Protein 1TWX (pdb70)

B-factor: mean 39.38, std 12.16, range [12.62, 90.0]

Solvent-accessible surface area: 13024 Å² total

GO terms:
  GO:0030195 negative regulation of blood coagulation (P, IDA)
  GO:0048018 receptor ligand activity (F, IDA)
  GO:2000379 positive regulation of reactive oxygen species metabolic process (P, IDA)
  GO:0005515 protein binding (F, IPI)
  GO:0006508 proteolysis (P, TAS)
  GO:0007596 blood coagulation (P, TAS)
  GO:0005576 extracellular region (C, TAS)
  GO:0005788 endoplasmic reticulum lumen (C, TAS)
  GO:0005796 Golgi lumen (C, TAS)
  GO:0005886 plasma membrane (C, TAS)
  GO:0070053 thrombospondin receptor activity (F, IDA)
  GO:0005576 extracellular region (C, IDA)
  GO:0009611 response to wounding (P, IDA)
  GO:0045861 negative regulation of proteolysis (P, IDA)
  GO:0004252 serine-type endopeptidase activity (F, IDA)
  GO:1900182 positive regulation of protein localization to nucleus (P, IDA)
  GO:1900738 positive regulation of phospholipase C-activating G protein-coupled receptor signaling pathway (P, IDA)
  GO:0030168 platelet activation (P, IDA)
  GO:0030194 positive regulation of blood coagulation (P, IDA)
  GO:0051281 positive regulation of release of sequestered calcium ion into cytosol (P, IDA)

CATH classification: 2.40.10.10 (+1 more: 2.40.10.10)

Radius of gyration: 17.45 Å; Cα contacts (8 Å, |Δi|>4): 697; chains: 3; bounding box: 41×42×45 Å

Foldseek 3Di:
DCPPADPPDNVVPHDDPPVVVVVVVVVD/DAPWAAQDQLNQQFKKFKFWDVVTDTQAIWGHAFQFKIKFFQVSQDAVVVPHHDFLVTIWMKGLDWFRPDDDPPGIDIFGFPGKAQPPPQDNVAQRARGMIMTTTPDGDDADSRHDHAAADAPVRCVPQVDFFHKWKWKFQFAHFFVHTDRTITMDIWGWHDPVLQCPLDPGDDDPQKGWTFDALPVPDWDWDHGRSGRIFIWDADPPVRGIHGQWTQHDWDGTGDHSTTTMTGGRNVCVVVVVVCDVVVDD/DDDDDDPVD

Structure (mmCIF, N/CA/C/O backbone):
data_1TWX
#
_entry.id   1TWX
#
_cell.length_a   92.150
_cell.length_b   80.010
_cell.length_c   100.600
_cell.angle_alpha   90.00
_cell.angle_beta   90.00
_cell.angle_gamma   90.00
#
_symmetry.space_group_name_H-M   'C 2 2 21'
#
loop_
_entity.id
_entity.type
_entity.pdbx_description
1 polymer Prothrombin
2 polymer Prothrombin
3 polymer Hirudin
4 non-polymer 2-acetamido-2-deoxy-beta-D-glucopyranose
5 water water
#
loop_
_atom_site.group_PDB
_atom_site.id
_atom_site.type_symbol
_atom_site.label_atom_id
_atom_site.label_alt_id
_atom_site.label_comp_id
_atom_site.label_asym_id
_atom_site.label_entity_id
_atom_site.label_seq_id
_atom_site.pdbx_PDB_ins_code
_atom_site.Cartn_x
_atom_site.Cartn_y
_atom_site.Cartn_z
_atom_site.occupancy
_atom_site.B_iso_or_equiv
_atom_site.auth_seq_id
_atom_site.auth_comp_id
_atom_site.auth_asym_id
_atom_site.auth_atom_id
_atom_site.pdbx_PDB_model_num
ATOM 1 N N . ALA A 1 1 B 22.703 -9.807 26.584 1.00 35.57 1 ALA A N 1
ATOM 2 C CA . ALA A 1 1 B 22.438 -10.311 27.921 1.00 35.08 1 ALA A CA 1
ATOM 3 C C . ALA A 1 1 B 23.675 -10.116 28.832 1.00 34.94 1 ALA A C 1
ATOM 4 O O . ALA A 1 1 B 23.910 -10.945 29.714 1.00 35.52 1 ALA A O 1
ATOM 6 N N . ASP A 1 2 A 24.413 -9.068 28.628 1.00 34.15 1 ASP A N 1
ATOM 7 C CA . ASP A 1 2 A 25.579 -8.800 29.335 1.00 31.66 1 ASP A CA 1
ATOM 8 C C . ASP A 1 2 A 25.630 -7.359 29.709 1.00 29.92 1 ASP A C 1
ATOM 9 O O . ASP A 1 2 A 26.461 -6.929 30.518 1.00 27.70 1 ASP A O 1
ATOM 14 N N . CYS A 1 3 ? 24.742 -6.614 29.107 1.00 30.21 1 CYS A N 1
ATOM 15 C CA . CYS A 1 3 ? 24.678 -5.184 29.340 1.00 31.39 1 CYS A CA 1
ATOM 16 C C . CYS A 1 3 ? 24.872 -4.751 30.782 1.00 32.02 1 CYS A C 1
ATOM 17 O O . CYS A 1 3 ? 25.271 -5.502 31.665 1.00 35.12 1 CYS A O 1
ATOM 20 N N . GLY A 1 4 ? 24.544 -3.489 30.918 1.00 32.37 2 GLY A N 1
ATOM 21 C CA . GLY A 1 4 ? 24.634 -2.846 32.184 1.00 31.85 2 GLY A CA 1
ATOM 22 C C . GLY A 1 4 ? 25.664 -3.533 33.082 1.00 32.66 2 GLY A C 1
ATOM 23 O O . GLY A 1 4 ? 25.651 -3.314 34.284 1.00 32.93 2 GLY A O 1
ATOM 24 N N . LEU A 1 5 ? 26.581 -4.323 32.527 1.00 32.81 3 LEU A N 1
ATOM 25 C CA . LEU A 1 5 ? 27.592 -4.951 33.386 1.00 33.51 3 LEU A CA 1
ATOM 26 C C . LEU A 1 5 ? 28.989 -4.445 33.016 1.00 34.81 3 LEU A C 1
ATOM 27 O O . LEU A 1 5 ? 29.547 -4.833 31.997 1.00 36.28 3 LEU A O 1
ATOM 32 N N . ARG A 1 6 ? 29.559 -3.575 33.842 1.00 34.95 4 ARG A N 1
ATOM 33 C CA . ARG A 1 6 ? 30.838 -2.958 33.550 1.00 32.85 4 ARG A CA 1
ATOM 34 C C . ARG A 1 6 ? 32.033 -3.867 33.822 1.00 33.49 4 ARG A C 1
ATOM 35 O O . ARG A 1 6 ? 32.111 -4.521 34.864 1.00 37.04 4 ARG A O 1
ATOM 43 N N . PRO A 1 7 ? 32.976 -3.929 32.867 1.00 31.29 5 PRO A N 1
ATOM 44 C CA . PRO A 1 7 ? 34.183 -4.752 32.978 1.00 29.07 5 PRO A CA 1
ATOM 45 C C . PRO A 1 7 ? 35.080 -4.367 34.146 1.00 31.31 5 PRO A C 1
ATOM 46 O O . PRO A 1 7 ? 35.693 -5.233 34.764 1.00 34.11 5 PRO A O 1
ATOM 50 N N . LEU A 1 8 ? 35.163 -3.075 34.451 1.00 31.97 6 LEU A N 1
ATOM 51 C CA . LEU A 1 8 ? 36.016 -2.627 35.542 1.00 33.03 6 LEU A CA 1
ATOM 52 C C . LEU A 1 8 ? 35.365 -2.581 36.911 1.00 35.19 6 LEU A C 1
ATOM 53 O O . LEU A 1 8 ? 36.014 -2.198 37.883 1.00 37.93 6 LEU A O 1
ATOM 58 N N . PHE A 1 9 ? 34.095 -2.953 37.017 1.00 37.15 7 PHE A N 1
ATOM 59 C CA . PHE A 1 9 ? 33.456 -2.921 38.331 1.00 39.62 7 PHE A CA 1
ATOM 60 C C . PHE A 1 9 ? 32.635 -4.155 38.670 1.00 41.27 7 PHE A C 1
ATOM 61 O O . PHE A 1 9 ? 33.067 -4.980 39.468 1.00 41.15 7 PHE A O 1
ATOM 69 N N . GLU A 1 10 ? 31.452 -4.280 38.075 1.00 44.10 8 GLU A N 1
ATOM 70 C CA . GLU A 1 10 ? 30.592 -5.426 38.345 1.00 43.66 8 GLU A CA 1
ATOM 71 C C . GLU A 1 10 ? 31.302 -6.732 38.025 1.00 45.88 8 GLU A C 1
ATOM 72 O O . GLU A 1 10 ? 31.457 -7.583 38.905 1.00 47.08 8 GLU A O 1
ATOM 78 N N . LYS A 1 11 ? 31.745 -6.886 36.777 1.00 45.63 9 LYS A N 1
ATOM 79 C CA . LYS A 1 11 ? 32.437 -8.107 36.369 1.00 46.65 9 LYS A CA 1
ATOM 80 C C . LYS A 1 11 ? 33.663 -8.369 37.228 1.00 47.13 9 LYS A C 1
ATOM 81 O O . LYS A 1 11 ? 34.025 -9.518 37.472 1.00 46.60 9 LYS A O 1
ATOM 87 N N . LYS A 1 12 ? 34.290 -7.290 37.682 1.00 49.19 10 LYS A N 1
ATOM 88 C CA . LYS A 1 12 ? 35.497 -7.353 38.503 1.00 51.03 10 LYS A CA 1
ATOM 89 C C . LYS A 1 12 ? 35.130 -7.412 39.984 1.00 50.93 10 LYS A C 1
ATOM 90 O O . LYS A 1 12 ? 36.000 -7.443 40.851 1.00 49.84 10 LYS A O 1
ATOM 96 N N . SER A 1 13 ? 33.829 -7.425 40.258 1.00 51.89 11 SER A N 1
ATOM 97 C CA . SER A 1 13 ? 33.311 -7.477 41.619 1.00 51.91 11 SER A CA 1
ATOM 98 C C . SER A 1 13 ? 33.805 -6.294 42.463 1.00 52.59 11 SER A C 1
ATOM 99 O O . SER A 1 13 ? 34.329 -6.468 43.565 1.00 53.15 11 SER A O 1
ATOM 102 N N . LEU A 1 14 ? 33.624 -5.090 41.923 1.00 52.88 12 LEU A N 1
ATOM 103 C CA . LEU A 1 14 ? 34.007 -3.833 42.572 1.00 51.97 12 LEU A CA 1
ATOM 104 C C . LEU A 1 14 ? 32.933 -2.775 42.313 1.00 50.62 12 LEU A C 1
ATOM 105 O O . LEU A 1 14 ? 32.149 -2.887 41.369 1.00 51.30 12 LEU A O 1
ATOM 110 N N . GLU A 1 15 ? 32.900 -1.744 43.148 1.00 47.76 13 GLU A N 1
ATOM 111 C CA . GLU A 1 15 ? 31.921 -0.682 42.973 1.00 46.16 13 GLU A CA 1
ATOM 112 C C . GLU A 1 15 ? 32.639 0.653 42.805 1.00 43.61 13 GLU A C 1
ATOM 113 O O . GLU A 1 15 ? 33.808 0.781 43.173 1.00 42.97 13 GLU A O 1
ATOM 119 N N . ASP A 1 16 ? 31.951 1.640 42.236 1.00 39.47 14 ASP A N 1
ATOM 120 C CA . ASP A 1 16 ? 32.555 2.949 42.032 1.00 35.72 14 ASP A CA 1
ATOM 121 C C . ASP A 1 16 ? 32.403 3.836 43.253 1.00 33.31 14 ASP A C 1
ATOM 122 O O . ASP A 1 16 ? 31.732 3.481 44.213 1.00 29.53 14 ASP A O 1
ATOM 127 N N . LYS A 1 17 A 33.026 5.005 43.195 1.00 34.20 14 LYS A N 1
ATOM 128 C CA . LYS A 1 17 A 33.015 5.961 44.294 1.00 34.14 14 LYS A CA 1
ATOM 129 C C . LYS A 1 17 A 31.663 6.343 44.888 1.00 33.44 14 LYS A C 1
ATOM 130 O O . LYS A 1 17 A 31.594 6.636 46.077 1.00 32.73 14 LYS A O 1
ATOM 136 N N . THR A 1 18 B 30.587 6.341 44.100 1.00 34.12 14 THR A N 1
ATOM 137 C CA . THR A 1 18 B 29.291 6.752 44.657 1.00 33.34 14 THR A CA 1
ATOM 138 C C . THR A 1 18 B 28.050 5.924 44.379 1.00 32.63 14 THR A C 1
ATOM 139 O O . THR A 1 18 B 26.958 6.330 44.762 1.00 32.70 14 THR A O 1
ATOM 143 N N . GLU A 1 19 C 28.185 4.776 43.730 1.00 34.30 14 GLU A N 1
ATOM 144 C CA . GLU A 1 19 C 27.000 3.974 43.449 1.00 34.98 14 GLU A CA 1
ATOM 145 C C . GLU A 1 19 C 26.228 3.693 44.728 1.00 36.57 14 GLU A C 1
ATOM 146 O O . GLU A 1 19 C 25.046 3.364 44.682 1.00 37.85 14 GLU A O 1
ATOM 152 N N . ARG A 1 20 D 26.899 3.831 45.868 1.00 38.61 14 ARG A N 1
ATOM 153 C CA . ARG A 1 20 D 26.273 3.597 47.169 1.00 40.86 14 ARG A CA 1
ATOM 154 C C . ARG A 1 20 D 25.103 4.548 47.355 1.00 41.22 14 ARG A C 1
ATOM 155 O O . ARG A 1 20 D 23.995 4.139 47.698 1.00 41.74 14 ARG A O 1
ATOM 163 N N . GLU A 1 21 E 25.363 5.829 47.130 1.00 43.05 14 GLU A N 1
ATOM 164 C CA . GLU A 1 21 E 24.339 6.846 47.281 1.00 44.97 14 GLU A CA 1
ATOM 165 C C . GLU A 1 21 E 23.072 6.461 46.537 1.00 45.39 14 GLU A C 1
ATOM 166 O O . GLU A 1 21 E 21.964 6.608 47.054 1.00 46.12 14 GLU A O 1
ATOM 172 N N . LEU A 1 22 F 23.242 5.973 45.314 1.00 44.92 14 LEU A N 1
ATOM 173 C CA . LEU A 1 22 F 22.104 5.569 44.506 1.00 44.48 14 LEU A CA 1
ATOM 174 C C . LEU A 1 22 F 21.343 4.477 45.230 1.00 45.08 14 LEU A C 1
ATOM 175 O O . LEU A 1 22 F 20.191 4.654 45.623 1.00 44.56 14 LEU A O 1
ATOM 180 N N . LEU A 1 23 G 22.007 3.345 45.409 1.00 47.44 14 LEU A N 1
ATOM 181 C CA . LEU A 1 23 G 21.393 2.211 46.068 1.00 49.70 14 LEU A CA 1
ATOM 182 C C . LEU A 1 23 G 20.751 2.600 47.387 1.00 49.75 14 LEU A C 1
ATOM 183 O O . LEU A 1 23 G 19.831 1.930 47.847 1.00 49.77 14 LEU A O 1
ATOM 188 N N . GLU A 1 24 H 21.217 3.691 47.984 1.00 49.78 14 GLU A N 1
ATOM 189 C CA . GLU A 1 24 H 20.660 4.144 49.254 1.00 51.11 14 GLU A CA 1
ATOM 190 C C . GLU A 1 24 H 19.401 4.994 49.097 1.00 51.12 14 GLU A C 1
ATOM 191 O O . GLU A 1 24 H 18.622 5.137 50.043 1.00 51.77 14 GLU A O 1
ATOM 197 N N . SER A 1 25 I 19.198 5.560 47.911 1.00 49.85 14 SER A N 1
ATOM 198 C CA . SER A 1 25 I 18.027 6.388 47.672 1.00 47.16 14 SER A CA 1
ATOM 199 C C . SER A 1 25 I 16.773 5.528 47.549 1.00 47.69 14 SER A C 1
ATOM 200 O O . SER A 1 25 I 15.662 6.017 47.731 1.00 47.32 14 SER A O 1
ATOM 203 N N . TYR A 1 26 J 16.953 4.246 47.213 1.00 48.74 14 TYR A N 1
ATOM 204 C CA . TYR A 1 26 J 15.825 3.325 47.115 1.00 51.56 14 TYR A CA 1
ATOM 205 C C . TYR A 1 26 J 15.284 3.033 48.504 1.00 55.50 14 TYR A C 1
ATOM 206 O O . TYR A 1 26 J 14.101 3.245 48.785 1.00 55.00 14 TYR A O 1
ATOM 215 N N . ILE A 1 27 K 16.181 2.549 49.356 1.00 62.17 14 ILE A N 1
ATOM 216 C CA . ILE A 1 27 K 15.872 2.183 50.737 1.00 68.36 14 ILE A CA 1
ATOM 217 C C . ILE A 1 27 K 15.179 3.309 51.477 1.00 71.50 14 ILE A C 1
ATOM 218 O O . ILE A 1 27 K 14.253 3.079 52.250 1.00 73.06 14 ILE A O 1
ATOM 223 N N . ASP A 1 28 L 15.654 4.525 51.233 1.00 75.47 14 ASP A N 1
ATOM 224 C CA . ASP A 1 28 L 15.151 5.730 51.885 1.00 78.11 14 ASP A CA 1
ATOM 225 C C . ASP A 1 28 L 15.832 5.922 53.242 1.00 79.21 14 ASP A C 1
ATOM 226 O O . ASP A 1 28 L 17.000 6.301 53.323 1.00 79.80 14 ASP A O 1
ATOM 232 N N . ILE B 2 1 ? 28.455 19.021 33.239 1.00 27.14 16 ILE B N 1
ATOM 233 C CA . ILE B 2 1 ? 27.879 18.651 34.566 1.00 26.93 16 ILE B CA 1
ATOM 234 C C . ILE B 2 1 ? 28.236 19.708 35.620 1.00 28.38 16 ILE B C 1
ATOM 235 O O . ILE B 2 1 ? 29.401 20.071 35.774 1.00 29.38 16 ILE B O 1
ATOM 240 N N . VAL B 2 2 ? 27.224 20.200 36.332 1.00 29.71 17 VAL B N 1
ATOM 241 C CA . VAL B 2 2 ? 27.418 21.211 37.371 1.00 33.19 17 VAL B CA 1
ATOM 242 C C . VAL B 2 2 ? 27.413 20.582 38.761 1.00 34.34 17 VAL B C 1
ATOM 243 O O . VAL B 2 2 ? 26.402 20.018 39.176 1.00 37.65 17 VAL B O 1
ATOM 247 N N . GLU B 2 3 ? 28.531 20.693 39.476 1.00 35.59 18 GLU B N 1
ATOM 248 C CA . GLU B 2 3 ? 28.669 20.127 40.822 1.00 35.51 18 GLU B CA 1
ATOM 249 C C . GLU B 2 3 ? 28.874 18.621 40.809 1.00 35.41 18 GLU B C 1
ATOM 250 O O . GLU B 2 3 ? 28.298 17.902 41.623 1.00 35.94 18 GLU B O 1
ATOM 256 N N . GLY B 2 4 ? 29.698 18.138 39.890 1.00 34.81 19 GLY B N 1
ATOM 257 C CA . GLY B 2 4 ? 29.937 16.710 39.836 1.00 36.12 19 GLY B CA 1
ATOM 258 C C . GLY B 2 4 ? 31.324 16.334 40.311 1.00 36.55 19 GLY B C 1
ATOM 259 O O . GLY B 2 4 ? 31.905 16.984 41.180 1.00 38.35 19 GLY B O 1
ATOM 260 N N . SER B 2 5 ? 31.849 15.263 39.735 1.00 36.45 20 SER B N 1
ATOM 261 C CA . SER B 2 5 ? 33.180 14.773 40.049 1.00 36.60 20 SER B CA 1
ATOM 262 C C . SER B 2 5 ? 33.672 14.073 38.795 1.00 35.84 20 SER B C 1
ATOM 263 O O . SER B 2 5 ? 32.892 13.808 37.883 1.00 36.55 20 SER B O 1
ATOM 266 N N . ASP B 2 6 ? 34.963 13.788 38.733 1.00 34.52 21 ASP B N 1
ATOM 267 C CA . ASP B 2 6 ? 35.516 13.130 37.564 1.00 33.36 21 ASP B CA 1
ATOM 268 C C . ASP B 2 6 ? 35.087 11.685 37.471 1.00 32.34 21 ASP B C 1
ATOM 269 O O . ASP B 2 6 ? 35.176 10.937 38.444 1.00 29.62 21 ASP B O 1
ATOM 274 N N . ALA B 2 7 ? 34.627 11.288 36.291 1.00 32.45 22 ALA B N 1
ATOM 275 C CA . ALA B 2 7 ? 34.209 9.916 36.096 1.00 35.11 22 ALA B CA 1
ATOM 276 C C . ALA B 2 7 ? 35.408 9.026 36.377 1.00 36.76 22 ALA B C 1
ATOM 277 O O . ALA B 2 7 ? 36.519 9.299 35.920 1.00 38.04 22 ALA B O 1
ATOM 279 N N . GLU B 2 8 ? 35.186 7.976 37.155 1.00 38.77 23 GLU B N 1
ATOM 280 C CA . GLU B 2 8 ? 36.252 7.034 37.477 1.00 38.21 23 GLU B CA 1
ATOM 281 C C . GLU B 2 8 ? 36.513 6.301 36.162 1.00 36.45 23 GLU B C 1
ATOM 282 O O . GLU B 2 8 ? 35.633 6.246 35.304 1.00 36.27 23 GLU B O 1
ATOM 288 N N . ILE B 2 9 ? 37.706 5.754 35.982 1.00 35.81 24 ILE B N 1
ATOM 289 C CA . ILE B 2 9 ? 38.008 5.065 34.731 1.00 36.36 24 ILE B CA 1
ATOM 290 C C . ILE B 2 9 ? 37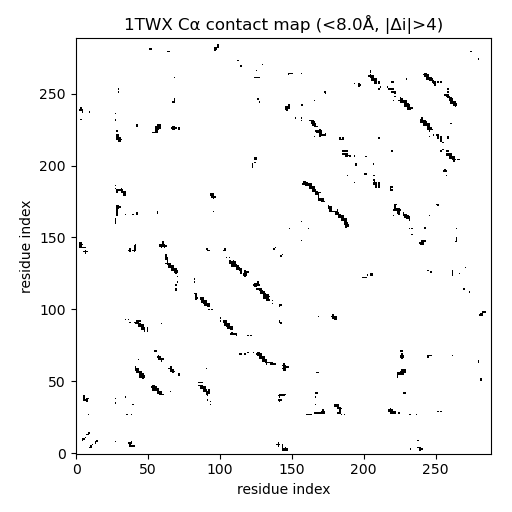.058 3.893 34.467 1.00 35.55 24 ILE B C 1
ATOM 291 O O . ILE B 2 9 ? 36.812 3.067 35.351 1.00 36.08 24 ILE B O 1
ATOM 296 N N . GLY B 2 10 ? 36.508 3.847 33.252 1.00 34.71 25 GLY B N 1
ATOM 297 C CA . GLY B 2 10 ? 35.590 2.783 32.866 1.00 31.83 25 GLY B CA 1
ATOM 298 C C . GLY B 2 10 ? 34.243 2.809 33.574 1.00 31.90 25 GLY B C 1
ATOM 299 O O . GLY B 2 10 ? 33.391 1.941 33.357 1.00 30.42 25 GLY B O 1
ATOM 300 N N . MET B 2 11 ? 34.052 3.813 34.423 1.00 32.23 26 MET B N 1
ATOM 301 C CA . MET B 2 11 ? 32.818 3.982 35.192 1.00 29.97 26 MET B CA 1
ATOM 302 C C . MET B 2 11 ? 31.554 4.001 34.323 1.00 30.26 26 MET B C 1
ATOM 303 O O . MET B 2 11 ? 30.524 3.472 34.717 1.00 30.56 26 MET B O 1
ATOM 308 N N . SER B 2 12 ? 31.633 4.619 33.146 1.00 30.71 27 SER B N 1
ATOM 309 C CA . SER B 2 12 ? 30.500 4.665 32.221 1.00 29.83 27 SER B CA 1
ATOM 310 C C . SER B 2 12 ? 30.945 4.249 30.823 1.00 28.54 27 SER B C 1
ATOM 311 O O . SER B 2 12 ? 31.037 5.072 29.919 1.00 28.70 27 SER B O 1
ATOM 314 N N . PRO B 2 13 ? 31.215 2.952 30.630 1.00 28.65 28 PRO B N 1
ATOM 315 C CA . PRO B 2 13 ? 31.658 2.406 29.343 1.00 28.04 28 PRO B CA 1
ATOM 316 C C . PRO B 2 13 ? 30.661 2.552 28.201 1.00 28.17 28 PRO B C 1
ATOM 317 O O . PRO B 2 13 ? 30.971 2.210 27.061 1.00 31.72 28 PRO B O 1
ATOM 321 N N . TRP B 2 14 ? 29.468 3.051 28.504 1.00 27.18 29 TRP B N 1
ATOM 322 C CA . TRP B 2 14 ? 28.433 3.222 27.491 1.00 24.78 29 TRP B CA 1
ATOM 323 C C . TRP B 2 14 ? 28.280 4.646 27.014 1.00 24.04 29 TRP B C 1
ATOM 324 O O . TRP B 2 14 ? 27.525 4.901 26.085 1.00 23.18 29 TRP B O 1
ATOM 335 N N . GLN B 2 15 ? 28.989 5.571 27.657 1.00 24.88 30 GLN B N 1
ATOM 336 C CA . GLN B 2 15 ? 28.933 6.981 27.285 1.00 24.96 30 GLN B CA 1
ATOM 337 C C . GLN B 2 15 ? 29.598 7.153 25.921 1.00 25.22 30 GLN B C 1
ATOM 338 O O . GLN B 2 15 ? 30.691 6.639 25.682 1.00 24.96 30 GLN B O 1
ATOM 344 N N . VAL B 2 16 ? 28.927 7.872 25.029 1.00 26.50 31 VAL B N 1
ATOM 345 C CA . VAL B 2 16 ? 29.436 8.122 23.682 1.00 27.16 31 VAL B CA 1
ATOM 346 C C . VAL B 2 16 ? 29.435 9.624 23.411 1.00 30.00 31 VAL B C 1
ATOM 347 O O . VAL B 2 16 ? 28.441 10.299 23.666 1.00 33.33 31 VAL B O 1
ATOM 351 N N . MET B 2 17 ? 30.548 10.149 22.905 1.00 30.71 32 MET B N 1
ATOM 352 C CA . MET B 2 17 ? 30.650 11.573 22.595 1.00 29.36 32 MET B CA 1
ATOM 353 C C . MET B 2 17 ? 30.290 11.849 21.135 1.00 29.95 32 MET B C 1
ATOM 354 O 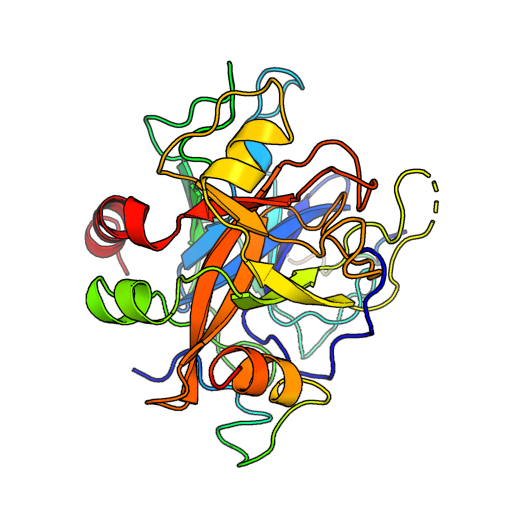O . MET B 2 17 ? 30.921 11.309 20.236 1.00 28.68 32 MET B O 1
ATOM 359 N N . LEU B 2 18 ? 29.288 12.692 20.897 1.00 31.66 33 LEU B N 1
ATOM 360 C CA . LEU B 2 18 ? 28.895 13.025 19.529 1.00 33.99 33 LEU B CA 1
ATOM 361 C C . LEU B 2 18 ? 29.870 14.086 19.007 1.00 36.68 33 LEU B C 1
ATOM 362 O O . LEU B 2 18 ? 29.909 15.211 19.518 1.00 35.76 33 LEU B O 1
ATOM 367 N N . PHE B 2 19 ? 30.648 13.729 17.987 1.00 39.32 34 PHE B N 1
ATOM 368 C CA . PHE B 2 19 ? 31.663 14.634 17.437 1.00 41.50 34 PHE B CA 1
ATOM 369 C C . PHE B 2 19 ? 31.365 15.190 16.048 1.00 43.30 34 PHE B C 1
ATOM 370 O O . PHE B 2 19 ? 30.853 14.482 15.178 1.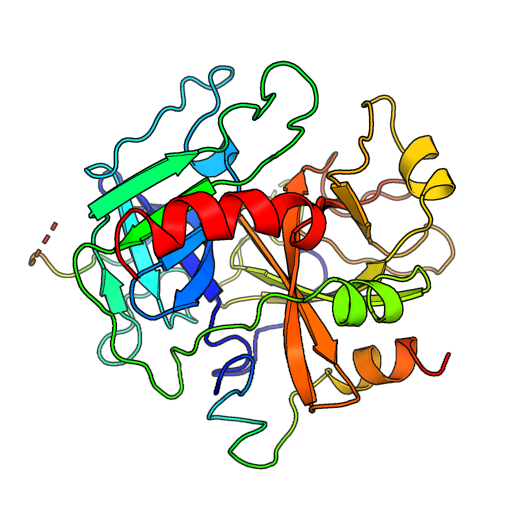00 43.78 34 PHE B O 1
ATOM 378 N N . ARG B 2 20 ? 31.717 16.457 15.841 1.00 44.35 35 ARG B N 1
ATOM 379 C CA . ARG B 2 20 ? 31.510 17.120 14.554 1.00 45.63 35 ARG B CA 1
ATOM 380 C C . ARG B 2 20 ? 32.762 16.948 13.689 1.00 45.70 35 ARG B C 1
ATOM 381 O O . ARG B 2 20 ? 33.883 17.082 14.179 1.00 46.38 35 ARG B O 1
ATOM 389 N N . LYS B 2 21 ? 32.571 16.634 12.411 1.00 45.67 36 LYS B N 1
ATOM 390 C CA . LYS B 2 21 ? 33.697 16.455 11.504 1.00 45.60 36 LYS B CA 1
ATOM 391 C C . LYS B 2 21 ? 34.466 17.762 11.350 1.00 46.55 36 LYS B C 1
ATOM 392 O O . LYS B 2 21 ? 35.572 17.915 11.878 1.00 47.51 36 LYS B O 1
ATOM 398 N N . SER B 2 22 A 33.874 18.703 10.622 1.00 47.64 36 SER B N 1
ATOM 399 C CA . SER B 2 22 A 34.502 19.995 10.402 1.00 48.69 36 SER B CA 1
ATOM 400 C C . SER B 2 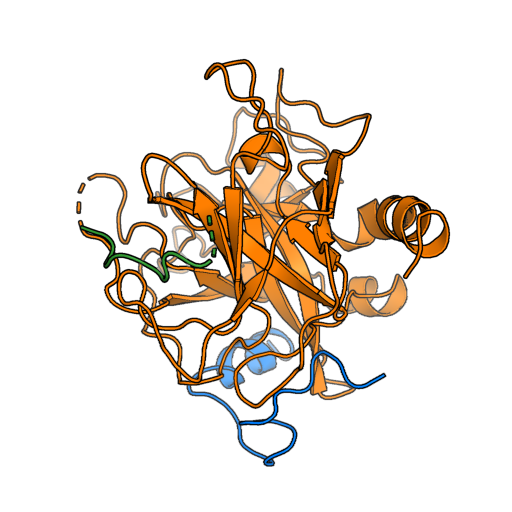22 A 33.503 21.125 10.607 1.00 47.28 36 SER B C 1
ATOM 401 O O . SER B 2 22 A 32.451 21.170 9.966 1.00 46.60 36 SER B O 1
ATOM 404 N N . PRO B 2 23 ? 33.820 22.047 11.526 1.00 45.77 37 PRO B N 1
ATOM 405 C CA . PRO B 2 23 ? 35.056 22.010 12.318 1.00 45.58 37 PRO B CA 1
ATOM 406 C C . PRO B 2 23 ? 34.974 20.962 13.428 1.00 46.31 37 PRO B C 1
ATOM 407 O O . PRO B 2 23 ? 33.901 20.739 13.983 1.00 49.92 37 PRO B O 1
ATOM 411 N N . GLN B 2 24 ? 36.095 20.317 13.749 1.00 44.31 38 GLN B N 1
ATOM 412 C CA . GLN B 2 24 ? 36.112 19.309 14.809 1.00 43.02 38 GLN B CA 1
ATOM 413 C C . GLN B 2 24 ? 35.628 19.911 16.133 1.00 41.44 38 GLN B C 1
ATOM 414 O O . GLN B 2 24 ? 36.159 20.920 16.587 1.00 39.61 38 GLN B O 1
ATOM 420 N N . GLU B 2 25 ? 34.628 19.289 16.749 1.00 42.16 39 GLU B N 1
ATOM 421 C CA . GLU B 2 25 ? 34.106 19.760 18.033 1.00 42.66 39 GLU B CA 1
ATOM 422 C C . GLU B 2 25 ? 33.074 18.809 18.638 1.00 41.91 39 GLU B C 1
ATOM 423 O O . GLU B 2 25 ? 32.572 17.896 17.972 1.00 41.32 39 GLU B O 1
ATOM 429 N N . LEU B 2 26 ? 32.776 19.039 19.912 1.00 39.71 40 LEU B N 1
ATOM 430 C CA . LEU B 2 26 ? 31.819 18.242 20.660 1.00 37.91 40 LEU B CA 1
ATOM 431 C C . LEU B 2 26 ? 30.416 18.772 20.459 1.00 37.28 40 LEU B C 1
ATOM 432 O O . LEU B 2 26 ? 30.121 19.907 20.829 1.00 36.99 40 LEU B O 1
ATOM 437 N N . LEU B 2 27 ? 29.552 17.945 19.880 1.00 36.12 41 LEU B N 1
ATOM 438 C CA . LEU B 2 27 ? 28.167 18.329 19.645 1.00 34.86 41 LEU B CA 1
ATOM 439 C C . LEU B 2 27 ? 27.281 17.952 20.820 1.00 34.87 41 LEU B C 1
ATOM 440 O O . LEU B 2 27 ? 26.559 18.792 21.357 1.00 35.41 41 LEU B O 1
ATOM 445 N N . CYS B 2 28 ? 27.334 16.677 21.203 1.00 34.57 42 CYS B N 1
ATOM 446 C CA . CYS B 2 28 ? 26.535 16.156 22.309 1.00 31.40 42 CYS B CA 1
ATOM 447 C C . CYS B 2 28 ? 27.113 14.879 22.892 1.00 30.86 42 CYS B C 1
ATOM 448 O O . CYS B 2 28 ? 28.216 14.462 22.551 1.00 30.07 42 CYS B O 1
ATOM 451 N N . GLY B 2 29 ? 26.341 14.275 23.787 1.00 31.68 43 GLY B N 1
ATOM 452 C CA . GLY B 2 29 ? 26.716 13.024 24.412 1.00 30.99 43 GLY B CA 1
ATOM 453 C C . GLY B 2 29 ? 25.666 12.024 23.963 1.00 31.28 43 GLY B C 1
ATOM 454 O O . GLY B 2 29 ? 24.618 12.429 23.449 1.00 33.07 43 GLY B O 1
ATOM 455 N N . ALA B 2 30 ? 25.932 10.732 24.144 1.00 28.15 44 ALA B N 1
ATOM 456 C CA . ALA B 2 30 ? 24.990 9.690 23.744 1.00 25.63 44 ALA B CA 1
ATOM 457 C C . ALA B 2 30 ? 25.302 8.409 24.505 1.00 24.11 44 ALA B C 1
ATOM 458 O O . ALA B 2 30 ? 26.152 8.409 25.382 1.00 22.71 44 ALA B O 1
ATOM 460 N N . SER B 2 31 ? 24.619 7.320 24.172 1.00 23.75 45 SER B N 1
ATOM 461 C CA . SER B 2 31 ? 24.862 6.061 24.863 1.00 26.08 45 SER B CA 1
ATOM 462 C C . SER B 2 31 ? 24.961 4.888 23.901 1.00 26.31 45 SER B C 1
ATOM 463 O O . SER B 2 31 ? 24.312 4.868 22.853 1.00 25.69 45 SER B O 1
ATOM 466 N N . LEU B 2 32 ? 25.765 3.900 24.271 1.00 26.66 46 LEU B N 1
ATOM 467 C CA . LEU B 2 32 ? 25.936 2.729 23.437 1.00 27.69 46 LEU B CA 1
ATOM 468 C C . LEU B 2 32 ? 24.949 1.672 23.902 1.00 29.62 46 LEU B C 1
ATOM 469 O O . LEU B 2 32 ? 24.953 1.300 25.071 1.00 30.02 46 LEU B O 1
ATOM 474 N N . ILE B 2 33 ? 24.103 1.190 22.992 1.00 31.77 47 ILE B N 1
ATOM 475 C CA . ILE B 2 33 ? 23.109 0.179 23.346 1.00 32.77 47 ILE B CA 1
ATOM 476 C C . ILE B 2 33 ? 23.268 -1.145 22.597 1.00 34.23 47 ILE B C 1
ATOM 477 O O . ILE B 2 33 ? 22.379 -1.989 22.618 1.00 35.75 47 ILE B O 1
ATOM 482 N N . SER B 2 34 ? 24.416 -1.316 21.950 1.00 36.50 48 SER B N 1
ATOM 483 C CA . SER B 2 34 ? 24.759 -2.519 21.189 1.00 37.67 48 SER B CA 1
ATOM 484 C C . SER B 2 34 ? 25.860 -2.093 20.226 1.00 39.52 48 SER B C 1
ATOM 485 O O . SER B 2 34 ? 25.993 -0.912 19.922 1.00 40.73 48 SER B O 1
ATOM 488 N N . ASP B 2 35 ? 26.643 -3.046 19.741 1.00 39.38 49 ASP B N 1
ATOM 489 C CA . ASP B 2 35 ? 27.743 -2.720 18.845 1.00 39.51 49 ASP B CA 1
ATOM 490 C C . ASP B 2 35 ? 27.384 -1.951 17.574 1.00 39.49 49 ASP B C 1
ATOM 491 O O . ASP B 2 35 ? 28.274 -1.392 16.932 1.00 40.21 49 ASP B O 1
ATOM 496 N N . ARG B 2 36 ? 26.102 -1.913 17.211 1.00 37.32 50 ARG B N 1
ATOM 497 C CA . ARG B 2 36 ? 25.687 -1.215 15.993 1.00 37.92 50 ARG B CA 1
ATOM 498 C C . ARG B 2 36 ? 24.851 0.053 16.207 1.00 36.84 50 ARG B C 1
ATOM 499 O O . ARG B 2 36 ? 24.758 0.890 15.302 1.00 36.77 50 ARG B O 1
ATOM 507 N N . TRP B 2 37 ? 24.239 0.200 17.382 1.00 33.47 51 TRP B N 1
ATOM 508 C CA . TRP B 2 37 ? 23.400 1.370 17.648 1.00 30.80 51 TRP B CA 1
ATOM 509 C C . TRP B 2 37 ? 23.775 2.243 18.841 1.00 29.16 51 TRP B C 1
ATOM 510 O O . TRP B 2 37 ? 24.230 1.759 19.883 1.00 29.21 51 TRP B O 1
ATOM 521 N N . VAL B 2 38 ? 23.570 3.543 18.671 1.00 25.53 52 VAL B N 1
ATOM 522 C CA . VAL B 2 38 ? 23.820 4.506 19.724 1.00 25.44 52 VAL B CA 1
ATOM 523 C C . VAL B 2 38 ? 22.572 5.359 19.832 1.00 25.31 52 VAL B C 1
ATOM 524 O O . VAL B 2 38 ? 21.933 5.680 18.819 1.00 26.50 52 VAL B O 1
ATOM 528 N N . LEU B 2 39 ? 22.219 5.705 21.064 1.00 22.83 53 LEU B N 1
ATOM 529 C CA . LEU B 2 39 ? 21.028 6.499 21.347 1.00 22.39 53 LEU B CA 1
ATOM 530 C C . LEU B 2 39 ? 21.409 7.928 21.771 1.00 22.50 53 LEU B C 1
ATOM 531 O O . LEU B 2 39 ? 22.421 8.138 22.447 1.00 23.23 53 LEU B O 1
ATOM 536 N N . THR B 2 40 ? 20.603 8.905 21.358 1.00 21.65 54 THR B N 1
ATOM 537 C CA . THR B 2 40 ? 20.854 10.307 21.692 1.00 22.81 54 THR B CA 1
ATOM 538 C C . THR B 2 40 ? 19.554 11.100 21.619 1.00 24.32 54 THR B C 1
ATOM 539 O O . THR B 2 40 ? 18.519 10.554 21.233 1.00 26.71 54 THR B O 1
ATOM 543 N N . ALA B 2 41 ? 19.611 12.378 22.001 1.00 26.27 55 ALA B N 1
ATOM 544 C CA . ALA B 2 41 ? 18.435 13.245 21.947 1.00 25.91 55 ALA B CA 1
ATOM 545 C C . ALA B 2 41 ? 18.287 13.706 20.504 1.00 26.21 55 ALA B C 1
ATOM 546 O O . ALA B 2 41 ? 19.269 13.785 19.764 1.00 26.07 55 ALA B O 1
ATOM 548 N N . ALA B 2 42 ? 17.063 14.015 20.101 1.00 27.89 56 ALA B N 1
ATOM 549 C CA . ALA B 2 42 ? 16.827 14.425 18.722 1.00 27.83 56 ALA B CA 1
ATOM 550 C C . ALA B 2 42 ? 17.246 15.858 18.367 1.00 27.47 56 ALA B C 1
ATOM 551 O O . ALA B 2 42 ? 17.622 16.108 17.222 1.00 27.62 56 ALA B O 1
ATOM 553 N N . HIS B 2 43 ? 17.192 16.804 19.297 1.00 26.47 57 HIS B N 1
ATOM 554 C CA . HIS B 2 43 ? 17.600 18.190 18.972 1.00 26.78 57 HIS B CA 1
ATOM 555 C C . HIS B 2 43 ? 19.129 18.345 18.786 1.00 27.89 57 HIS B C 1
ATOM 556 O O . HIS B 2 43 ? 19.587 19.405 18.368 1.00 29.05 57 HIS B O 1
ATOM 563 N N . CYS B 2 44 ? 19.913 17.291 19.103 1.00 26.92 58 CYS B N 1
ATOM 564 C CA . CYS B 2 44 ? 21.364 17.312 18.883 1.00 25.44 58 CYS B CA 1
ATOM 565 C C . CYS B 2 44 ? 21.632 17.178 17.378 1.00 25.55 58 CYS B C 1
ATOM 566 O O . CYS B 2 44 ? 22.687 17.601 16.871 1.00 24.24 58 CYS B O 1
ATOM 569 N N . LEU B 2 45 ? 20.679 16.577 16.671 1.00 28.18 59 LEU B N 1
ATOM 570 C CA . LEU B 2 45 ? 20.798 16.355 15.236 1.00 30.47 59 LEU B CA 1
ATOM 571 C C . LEU B 2 45 ? 19.884 17.236 14.390 1.00 32.71 59 LEU B C 1
ATOM 572 O O . LEU B 2 45 ? 20.181 17.515 13.226 1.00 34.45 59 LEU B O 1
ATOM 577 N N . LEU B 2 46 ? 18.775 17.676 14.968 1.00 34.67 60 LEU B N 1
ATOM 578 C CA . LEU B 2 46 ? 17.848 18.517 14.233 1.00 36.77 60 LEU B CA 1
ATOM 579 C C . LEU B 2 46 ? 17.208 19.549 15.141 1.00 39.37 60 LEU B C 1
ATOM 580 O O . LEU B 2 46 ? 16.638 19.219 16.183 1.00 39.86 60 LEU B O 1
ATOM 585 N N . TYR B 2 47 A 17.321 20.808 14.746 1.00 41.78 60 TYR B N 1
ATOM 586 C CA . TYR B 2 47 A 16.719 21.883 15.507 1.00 45.25 60 TYR B CA 1
ATOM 587 C C . TYR B 2 47 A 16.621 23.120 14.620 1.00 46.59 60 TYR B C 1
ATOM 588 O O . TYR B 2 47 A 17.499 23.987 14.629 1.00 48.27 60 TYR B O 1
ATOM 597 N N . PRO B 2 48 B 15.539 23.206 13.828 1.00 47.02 60 PRO B N 1
ATOM 598 C CA . PRO B 2 48 B 15.271 24.313 12.908 1.00 47.06 60 PRO B CA 1
ATOM 599 C C . PRO B 2 48 B 15.568 25.689 13.490 1.00 46.99 60 PRO B C 1
ATOM 600 O O . PRO B 2 48 B 16.192 26.521 12.835 1.00 45.63 60 PRO B O 1
ATOM 604 N N . PRO B 2 49 C 15.126 25.946 14.730 1.00 47.63 60 PRO B N 1
ATOM 605 C CA . PRO B 2 49 C 15.381 27.250 15.341 1.00 48.35 60 PRO B CA 1
ATOM 606 C C . PRO B 2 49 C 16.824 27.720 15.198 1.00 48.10 60 PRO B C 1
ATOM 607 O O . PRO B 2 49 C 17.072 28.918 15.114 1.00 48.89 60 PRO B O 1
ATOM 611 N N . TRP B 2 50 D 17.773 26.790 15.172 1.00 47.44 60 TRP B N 1
ATOM 612 C CA . TRP B 2 50 D 19.176 27.176 15.044 1.00 47.95 60 TRP B CA 1
ATOM 613 C C . TRP B 2 50 D 19.769 26.736 13.721 1.00 48.93 60 TRP B C 1
ATOM 614 O O . TRP B 2 50 D 20.993 26.716 13.553 1.00 48.94 60 TRP B O 1
ATOM 625 N N . ASP B 2 51 E 18.901 26.389 12.779 1.00 51.13 60 ASP B N 1
ATOM 626 C CA . ASP B 2 51 E 19.345 25.939 11.466 1.00 52.24 60 ASP B CA 1
ATOM 627 C C . ASP B 2 51 E 20.239 24.713 11.630 1.00 50.89 60 ASP B C 1
ATOM 628 O O . ASP B 2 51 E 21.353 24.667 11.108 1.00 51.22 60 ASP B O 1
ATOM 633 N N . LYS B 2 52 F 19.747 23.726 12.375 1.00 49.51 60 LYS B N 1
ATOM 634 C CA . LYS B 2 52 F 20.493 22.497 12.600 1.00 46.65 60 LYS B CA 1
ATOM 635 C C . LYS B 2 52 F 19.740 21.336 11.974 1.00 46.51 60 LYS B C 1
ATOM 636 O O . LYS B 2 52 F 18.555 21.130 12.247 1.00 46.67 60 LYS B O 1
ATOM 642 N N . ASN B 2 53 G 20.440 20.579 11.137 1.00 45.56 60 ASN B N 1
ATOM 643 C CA . ASN B 2 53 G 19.851 19.444 10.442 1.00 44.53 60 ASN B CA 1
ATOM 644 C C . ASN B 2 53 G 20.987 18.562 9.911 1.00 44.24 60 ASN B C 1
ATOM 645 O O . ASN B 2 53 G 21.047 18.253 8.719 1.00 45.32 60 ASN B O 1
ATOM 650 N N . PHE B 2 54 H 21.886 18.169 10.811 1.00 42.17 60 PHE B N 1
ATOM 651 C CA . PHE B 2 54 H 23.034 17.326 10.482 1.00 41.27 60 PHE B CA 1
ATOM 652 C C . PHE B 2 54 H 22.737 16.063 9.671 1.00 41.51 60 PHE B C 1
ATOM 653 O O . PHE B 2 54 H 21.680 15.450 9.813 1.00 41.98 60 PHE B O 1
ATOM 661 N N . THR B 2 55 I 23.696 15.678 8.830 1.00 41.93 60 THR B N 1
ATOM 662 C CA . THR B 2 55 I 23.596 14.470 8.013 1.00 43.75 60 THR B CA 1
ATOM 663 C C . THR B 2 55 I 24.660 13.505 8.532 1.00 44.95 60 THR B C 1
ATOM 664 O O . THR B 2 55 I 25.701 13.937 9.030 1.00 45.04 60 THR B O 1
ATOM 668 N N . GLU B 2 56 ? 24.404 12.207 8.419 1.00 46.38 61 GLU B N 1
ATOM 669 C CA . GLU B 2 56 ? 25.362 11.218 8.894 1.00 49.41 61 GLU B CA 1
ATOM 670 C C . GLU B 2 56 ? 26.770 11.522 8.399 1.00 51.10 61 GLU B C 1
ATOM 671 O O . GLU B 2 56 ? 27.752 11.234 9.083 1.00 52.67 61 GLU B O 1
ATOM 677 N N . ASN B 2 57 ? 26.868 12.122 7.220 1.00 53.03 62 ASN B N 1
ATOM 678 C CA . ASN B 2 57 ? 28.167 12.447 6.650 1.00 54.04 62 ASN B CA 1
ATOM 679 C C . ASN B 2 57 ? 28.654 13.812 7.144 1.00 52.79 62 ASN B C 1
ATOM 680 O O . ASN B 2 57 ? 29.319 14.544 6.419 1.00 54.22 62 ASN B O 1
ATOM 685 N N . ASP B 2 58 ? 28.321 14.141 8.388 1.00 51.18 63 ASP B N 1
ATOM 686 C CA . ASP B 2 58 ? 28.724 15.408 8.994 1.00 48.65 63 ASP B CA 1
ATOM 687 C C . ASP B 2 58 ? 29.427 15.198 10.320 1.00 46.76 63 ASP B C 1
ATOM 688 O O . ASP B 2 58 ? 30.164 16.066 10.778 1.00 46.31 63 ASP B O 1
ATOM 693 N N . LEU B 2 59 ? 29.193 14.048 10.939 1.00 45.11 64 LEU B N 1
ATOM 694 C CA . LEU B 2 59 ? 29.770 13.772 12.247 1.00 43.59 64 LEU B CA 1
ATOM 695 C C . LEU B 2 59 ? 30.168 12.323 12.497 1.00 42.82 64 LEU B C 1
ATOM 696 O O . LEU B 2 59 ? 29.728 11.410 11.799 1.00 42.01 64 LEU B O 1
ATOM 701 N N . LEU B 2 60 ? 31.002 12.134 13.518 1.00 40.67 65 LEU B N 1
ATOM 702 C CA . LEU B 2 60 ? 31.487 10.818 13.930 1.00 39.51 65 LEU B CA 1
ATOM 703 C C . LEU B 2 60 ? 31.034 10.553 15.364 1.00 38.11 65 LEU B C 1
ATOM 704 O O . LEU B 2 60 ? 30.418 11.410 15.988 1.00 37.79 65 LEU B O 1
ATOM 709 N N . VAL B 2 61 ? 31.348 9.369 15.882 1.00 37.57 66 VAL B N 1
ATOM 710 C CA . VAL B 2 61 ? 30.994 9.010 17.256 1.00 36.00 66 VAL B CA 1
ATOM 711 C C . VAL B 2 61 ? 32.207 8.424 17.969 1.00 35.96 66 VAL B C 1
ATOM 712 O O . VAL B 2 61 ? 32.747 7.404 17.553 1.00 38.52 66 VAL B O 1
ATOM 716 N N . ARG B 2 62 ? 32.642 9.079 19.039 1.00 35.41 67 ARG B N 1
ATOM 717 C CA . ARG B 2 62 ? 33.805 8.621 19.790 1.00 35.47 67 ARG B CA 1
ATOM 718 C C . ARG B 2 62 ? 33.343 7.828 20.996 1.00 35.42 67 ARG B C 1
ATOM 719 O O . ARG B 2 62 ? 32.743 8.373 21.918 1.00 37.36 67 ARG B O 1
ATOM 727 N N . ILE B 2 63 ? 33.629 6.533 20.984 1.00 35.21 68 ILE B N 1
ATOM 728 C CA . ILE B 2 63 ? 33.216 5.653 22.066 1.00 32.98 68 ILE B CA 1
ATOM 729 C C . ILE B 2 63 ? 34.390 5.192 22.928 1.00 33.36 68 ILE B C 1
ATOM 730 O O . ILE B 2 63 ? 35.495 4.966 22.429 1.00 31.47 68 ILE B O 1
ATOM 735 N N . GLY B 2 64 ? 34.138 5.054 24.225 1.00 32.88 69 GLY B N 1
ATOM 736 C CA . GLY B 2 64 ? 35.179 4.621 25.132 1.00 33.10 69 GLY B CA 1
ATOM 737 C C . GLY B 2 64 ? 36.138 5.730 25.512 1.00 33.36 69 GLY B C 1
ATOM 738 O O . GLY B 2 64 ? 37.304 5.462 25.821 1.00 33.27 69 GLY B O 1
ATOM 739 N N . LYS B 2 65 ? 35.651 6.971 25.503 1.00 32.01 70 LYS B N 1
ATOM 740 C CA . LYS B 2 65 ? 36.485 8.124 25.848 1.00 31.31 70 LYS B CA 1
ATOM 741 C C . LYS B 2 65 ? 36.438 8.501 27.326 1.00 31.60 70 LYS B C 1
ATOM 742 O O . LYS B 2 65 ? 35.559 8.066 28.054 1.00 33.62 70 LYS B O 1
ATOM 748 N N . HIS B 2 66 ? 37.403 9.309 27.754 1.00 33.27 71 HIS B N 1
ATOM 749 C CA . HIS B 2 66 ? 37.481 9.785 29.133 1.00 34.09 71 HIS B CA 1
ATOM 750 C C . HIS B 2 66 ? 37.959 11.233 29.086 1.00 36.29 71 HIS B C 1
ATOM 751 O O . HIS B 2 66 ? 37.365 12.122 29.699 1.00 37.66 71 HIS B O 1
ATOM 758 N N . SER B 2 67 ? 39.041 11.467 28.348 1.00 36.63 72 SER B N 1
ATOM 759 C CA . SER B 2 67 ? 39.566 12.818 28.200 1.00 35.56 72 SER B CA 1
ATOM 760 C C . SER B 2 67 ? 38.660 13.491 27.183 1.00 34.68 72 SER B C 1
ATOM 761 O O . SER B 2 67 ? 38.392 12.934 26.112 1.00 32.81 72 SER B O 1
ATOM 764 N N . ARG B 2 68 ? 38.184 14.681 27.528 1.00 33.12 73 ARG B N 1
ATOM 765 C CA . ARG B 2 68 ? 37.293 15.424 26.657 1.00 31.97 73 ARG B CA 1
ATOM 766 C C . ARG B 2 68 ? 37.915 15.796 25.316 1.00 33.44 73 ARG B C 1
ATOM 767 O O . ARG B 2 68 ? 37.333 15.534 24.269 1.00 32.27 73 ARG B O 1
ATOM 775 N N . THR B 2 69 ? 39.107 16.390 25.358 1.00 36.27 74 THR B N 1
ATOM 776 C CA . THR B 2 69 ? 39.793 16.866 24.151 1.00 37.04 74 THR B CA 1
ATOM 777 C C . THR B 2 69 ? 40.858 15.989 23.495 1.00 36.98 74 THR B C 1
ATOM 778 O O . THR B 2 69 ? 41.037 16.047 22.279 1.00 36.84 74 THR B O 1
ATOM 782 N N . ARG B 2 70 ? 41.564 15.185 24.286 1.00 38.20 75 ARG B N 1
ATOM 783 C CA . ARG B 2 70 ? 42.627 14.336 23.752 1.00 39.34 75 ARG B CA 1
ATOM 784 C C . ARG B 2 70 ? 42.173 13.164 22.894 1.00 38.73 75 ARG B C 1
ATOM 785 O O . ARG B 2 70 ? 41.094 12.607 23.089 1.00 38.63 75 ARG B O 1
ATOM 793 N N . TYR B 2 71 ? 43.000 12.802 21.924 1.00 39.65 76 TYR B N 1
ATOM 794 C CA . TYR B 2 71 ? 42.692 11.652 21.094 1.00 41.04 76 TYR B CA 1
ATOM 795 C C . TYR B 2 71 ? 43.238 10.481 21.902 1.00 41.77 76 TYR B C 1
ATOM 796 O O . TYR B 2 71 ? 44.453 10.331 22.046 1.00 43.72 76 TYR B O 1
ATOM 805 N N . GLU B 2 72 ? 42.347 9.651 22.426 1.00 41.97 77 GLU B N 1
ATOM 806 C CA . GLU B 2 72 ? 42.769 8.536 23.255 1.00 43.60 77 GLU B CA 1
ATOM 807 C C . GLU B 2 72 ? 43.079 7.249 22.515 1.00 44.97 77 GLU B C 1
ATOM 808 O O . GLU B 2 72 ? 42.317 6.285 22.566 1.00 45.00 77 GLU B O 1
ATOM 814 N N . ARG B 2 73 A 44.225 7.250 21.839 1.00 46.39 77 ARG B N 1
ATOM 815 C CA . ARG B 2 73 A 44.683 6.100 21.073 1.00 47.07 77 ARG B CA 1
ATOM 816 C C . ARG B 2 73 A 44.730 4.832 21.928 1.00 47.02 77 ARG B C 1
ATOM 817 O O . ARG B 2 73 A 45.086 4.873 23.109 1.00 46.58 77 ARG B O 1
ATOM 825 N N . ASN B 2 74 ? 44.363 3.712 21.309 1.00 46.40 78 ASN B N 1
ATOM 826 C CA . ASN B 2 74 ? 44.341 2.398 21.949 1.00 45.55 78 ASN B CA 1
ATOM 827 C C . ASN B 2 74 ? 43.307 2.237 23.057 1.00 44.64 78 ASN B C 1
ATOM 828 O O . ASN B 2 74 ? 43.375 1.293 23.849 1.00 45.32 78 ASN B O 1
ATOM 833 N N . ILE B 2 75 ? 42.350 3.156 23.111 1.00 41.34 79 ILE B N 1
ATOM 834 C CA . ILE B 2 75 ? 41.296 3.081 24.104 1.00 40.30 79 ILE B CA 1
ATOM 835 C C . ILE B 2 75 ? 39.970 3.435 23.442 1.00 41.37 79 ILE B C 1
ATOM 836 O O . ILE B 2 75 ? 39.155 2.558 23.179 1.00 42.71 79 ILE B O 1
ATOM 841 N N . GLU B 2 76 ? 39.760 4.713 23.147 1.00 42.57 80 GLU B N 1
ATOM 842 C CA . GLU B 2 76 ? 38.516 5.136 22.517 1.00 43.23 80 GLU B CA 1
ATOM 843 C C . GLU B 2 76 ? 38.396 4.593 21.102 1.00 45.20 80 GLU B C 1
ATOM 844 O O . GLU B 2 76 ? 39.375 4.140 20.512 1.00 47.93 80 GLU B O 1
ATOM 850 N N . LYS B 2 77 ? 37.187 4.641 20.560 1.00 46.54 81 LYS B N 1
ATOM 851 C CA . LYS B 2 77 ? 36.954 4.170 19.208 1.00 48.65 81 LYS B CA 1
ATOM 852 C C . LYS B 2 77 ? 36.012 5.103 18.463 1.00 48.46 81 LYS B C 1
ATOM 853 O O . LYS B 2 77 ? 34.948 5.475 18.963 1.00 48.02 81 LYS B O 1
ATOM 859 N N . ILE B 2 78 ? 36.422 5.483 17.261 1.00 47.86 82 ILE B N 1
ATOM 860 C CA . ILE B 2 78 ? 35.635 6.374 16.433 1.00 47.82 82 ILE B CA 1
ATOM 861 C C . ILE B 2 78 ? 34.960 5.583 15.319 1.00 47.94 82 ILE B C 1
ATOM 862 O O . ILE B 2 78 ? 35.616 4.898 14.531 1.00 47.78 82 ILE B O 1
ATOM 867 N N . SER B 2 79 ? 33.640 5.678 15.267 1.00 45.68 83 SER B N 1
ATOM 868 C CA . SER B 2 79 ? 32.869 4.966 14.271 1.00 44.74 83 SER B CA 1
ATOM 869 C C . SER B 2 79 ? 32.129 5.959 13.397 1.00 45.22 83 SER B C 1
ATOM 870 O O . SER B 2 79 ? 31.902 7.103 13.794 1.00 45.72 83 SER B O 1
ATOM 873 N N . MET B 2 80 ? 31.756 5.526 12.202 1.00 45.43 84 MET B N 1
ATOM 874 C CA . MET B 2 80 ? 31.039 6.399 11.293 1.00 45.71 84 MET B CA 1
ATOM 875 C C . MET B 2 80 ? 29.566 6.065 11.303 1.00 44.94 84 MET B C 1
ATOM 876 O O . MET B 2 80 ? 29.183 4.932 11.574 1.00 44.19 84 MET B O 1
ATOM 881 N N . LEU B 2 81 ? 28.744 7.059 10.994 1.00 44.94 85 LEU B N 1
ATOM 882 C CA . LEU B 2 81 ? 27.305 6.872 10.985 1.00 44.97 85 LEU B CA 1
ATOM 883 C C . LEU B 2 81 ? 26.796 6.237 9.707 1.00 45.82 85 LEU B C 1
ATOM 884 O O . LEU B 2 81 ? 27.046 6.735 8.612 1.00 45.86 85 LEU B O 1
ATOM 889 N N . GLU B 2 82 ? 26.088 5.125 9.861 1.00 47.66 86 GLU B N 1
ATOM 890 C CA . GLU B 2 82 ? 25.494 4.429 8.731 1.00 49.00 86 GLU B CA 1
ATOM 891 C C . GLU B 2 82 ? 24.256 5.237 8.356 1.00 48.78 86 GLU B C 1
ATOM 892 O O . GLU B 2 82 ? 24.188 5.821 7.278 1.00 49.29 86 GLU B O 1
ATOM 898 N N . LYS B 2 83 ? 23.285 5.278 9.265 1.00 48.10 87 LYS B N 1
ATOM 899 C CA . LYS B 2 83 ? 22.051 6.029 9.044 1.00 46.35 87 LYS B CA 1
ATOM 900 C C . LYS B 2 83 ? 21.538 6.670 10.341 1.00 44.59 87 LYS B C 1
ATOM 901 O O . LYS B 2 83 ? 21.831 6.202 11.448 1.00 44.31 87 LYS B O 1
ATOM 907 N N . ILE B 2 84 ? 20.763 7.738 10.193 1.00 41.12 88 ILE B N 1
ATOM 908 C CA . ILE B 2 84 ? 20.215 8.454 11.339 1.00 39.29 88 ILE B CA 1
ATOM 909 C C . ILE B 2 84 ? 18.686 8.408 11.390 1.00 37.76 88 ILE B C 1
ATOM 910 O O . ILE B 2 84 ? 18.019 8.647 10.381 1.00 36.77 88 ILE B O 1
ATOM 915 N N . TYR B 2 85 ? 18.135 8.092 12.562 1.00 35.57 89 TYR B N 1
ATOM 916 C CA . TYR B 2 85 ? 16.682 8.033 12.714 1.00 34.71 89 TYR B CA 1
ATOM 917 C C . TYR B 2 85 ? 16.198 8.936 13.834 1.00 33.18 89 TYR B C 1
ATOM 918 O O . TYR B 2 85 ? 16.597 8.770 14.988 1.00 33.19 89 TYR B O 1
ATOM 927 N N . ILE B 2 86 ? 15.340 9.892 13.492 1.00 32.76 90 ILE B N 1
ATOM 928 C CA . ILE B 2 86 ? 14.778 10.802 14.488 1.00 33.25 90 ILE B CA 1
ATOM 929 C C . ILE B 2 86 ? 13.324 10.428 14.678 1.00 31.61 90 ILE B C 1
ATOM 930 O O . ILE B 2 86 ? 12.633 10.131 13.705 1.00 32.82 90 ILE B O 1
ATOM 935 N N . HIS B 2 87 ? 12.854 10.440 15.919 1.00 30.03 91 HIS B N 1
ATOM 936 C CA . HIS B 2 87 ? 11.460 10.105 16.154 1.00 30.66 91 HIS B CA 1
ATOM 937 C C . HIS B 2 87 ? 10.612 10.981 15.234 1.00 33.36 91 HIS B C 1
ATOM 938 O O . HIS B 2 87 ? 10.867 12.181 15.088 1.00 35.53 91 HIS B O 1
ATOM 945 N N . PRO B 2 88 ? 9.603 10.386 14.588 1.00 34.30 92 PRO B N 1
ATOM 946 C CA . PRO B 2 88 ? 8.716 11.107 13.671 1.00 35.64 92 PRO B CA 1
ATOM 947 C C . PRO B 2 88 ? 7.792 12.128 14.321 1.00 36.38 92 PRO B C 1
ATOM 948 O O . PRO B 2 88 ? 7.329 13.047 13.653 1.00 38.63 92 PRO B O 1
ATOM 952 N N . ARG B 2 89 ? 7.514 11.977 15.611 1.00 36.13 93 ARG B N 1
ATOM 953 C CA . ARG B 2 89 ? 6.641 12.931 16.276 1.00 37.56 93 ARG B CA 1
ATOM 954 C C . ARG B 2 89 ? 7.407 13.831 17.232 1.00 38.75 93 ARG B C 1
ATOM 955 O O . ARG B 2 89 ? 6.866 14.327 18.224 1.00 39.45 93 ARG B O 1
ATOM 963 N N . TYR B 2 90 ? 8.680 14.036 16.914 1.00 38.69 94 TYR B N 1
ATOM 964 C CA . TYR B 2 90 ? 9.558 14.888 17.702 1.00 37.02 94 TYR B CA 1
ATOM 965 C C . TYR B 2 90 ? 9.125 16.338 17.496 1.00 39.12 94 TYR B C 1
ATOM 966 O O . TYR B 2 90 ? 9.234 16.884 16.396 1.00 40.77 94 TYR B O 1
ATOM 975 N N . ASN B 2 91 ? 8.621 16.947 18.564 1.00 39.98 95 ASN B N 1
ATOM 976 C CA . ASN B 2 91 ? 8.135 18.316 18.525 1.00 40.80 95 ASN B CA 1
ATOM 977 C C . ASN B 2 91 ? 9.152 19.347 19.005 1.00 42.62 95 ASN B C 1
ATOM 978 O O . ASN B 2 91 ? 9.204 19.687 20.189 1.00 41.85 95 ASN B O 1
ATOM 983 N N . TRP B 2 92 ? 9.942 19.857 18.066 1.00 44.43 96 TRP B N 1
ATOM 984 C CA . TRP B 2 92 ? 10.967 20.850 18.358 1.00 46.99 96 TRP B CA 1
ATOM 985 C C . TRP B 2 92 ? 10.388 22.251 18.367 1.00 47.50 96 TRP B C 1
ATOM 986 O O . TRP B 2 92 ? 10.938 23.161 18.988 1.00 47.93 96 TRP B O 1
ATOM 997 N N . ARG B 2 93 ? 9.278 22.418 17.658 1.00 48.03 97 ARG B N 1
ATOM 998 C CA . ARG B 2 93 ? 8.616 23.707 17.566 1.00 47.53 97 ARG B CA 1
ATOM 999 C C . ARG B 2 93 ? 8.053 24.178 18.905 1.00 48.19 97 ARG B C 1
ATOM 1000 O O . ARG B 2 93 ? 7.862 25.375 19.103 1.00 48.89 97 ARG B O 1
ATOM 1002 N N . GLU B 2 94 A 7.806 23.250 19.828 1.00 46.90 97 GLU B N 1
ATOM 1003 C CA . GLU B 2 94 A 7.234 23.622 21.119 1.00 45.31 97 GLU B CA 1
ATOM 1004 C C . GLU B 2 94 A 8.027 23.259 22.376 1.00 45.00 97 GLU B C 1
ATOM 1005 O O . GLU B 2 94 A 8.770 24.084 22.912 1.00 45.13 97 GLU B O 1
ATOM 1011 N N . ASN B 2 95 ? 7.861 22.025 22.845 1.00 42.30 98 ASN B N 1
ATOM 1012 C CA . ASN B 2 95 ? 8.524 21.586 24.066 1.00 39.90 98 ASN B CA 1
ATOM 1013 C C . ASN B 2 95 ? 9.485 20.402 23.923 1.00 39.06 98 ASN B C 1
ATOM 1014 O O . ASN B 2 95 ? 9.844 19.757 24.908 1.00 39.13 98 ASN B O 1
ATOM 1019 N N . LEU B 2 96 ? 9.917 20.120 22.704 1.00 36.24 99 LEU B N 1
ATOM 1020 C CA . LEU B 2 96 ? 10.827 19.009 22.488 1.00 32.03 99 LEU B CA 1
ATOM 1021 C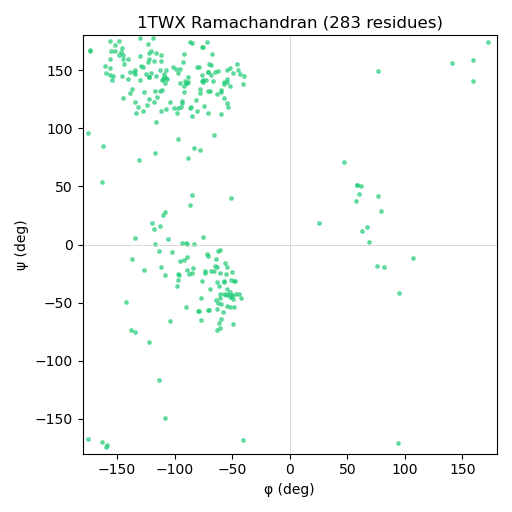 C . LEU B 2 96 ? 10.272 17.682 22.985 1.00 31.36 99 LEU B C 1
ATOM 1022 O O . LEU B 2 96 ? 11.019 16.855 23.511 1.00 30.97 99 LEU B O 1
ATOM 1027 N N . ASP B 2 97 ? 8.966 17.475 22.823 1.00 29.61 100 ASP B N 1
ATOM 1028 C CA . ASP B 2 97 ? 8.351 16.215 23.228 1.00 28.01 100 ASP B CA 1
ATOM 1029 C C . ASP B 2 97 ? 8.931 15.148 22.304 1.00 28.27 100 ASP B C 1
ATOM 1030 O O . ASP B 2 97 ? 9.131 15.390 21.109 1.00 26.76 100 ASP B O 1
ATOM 1035 N N . ARG B 2 98 ? 9.205 13.975 22.862 1.00 28.62 101 ARG B N 1
ATOM 1036 C CA . ARG B 2 98 ? 9.781 12.877 22.101 1.00 29.06 101 ARG B CA 1
ATOM 1037 C C . ARG B 2 98 ? 11.149 13.285 21.571 1.00 30.26 101 ARG B C 1
ATOM 1038 O O . ARG B 2 98 ? 11.447 13.144 20.379 1.00 32.76 101 ARG B O 1
ATOM 1046 N N . ASP B 2 99 ? 11.980 13.797 22.473 1.00 27.31 102 ASP B N 1
ATOM 1047 C CA . ASP B 2 99 ? 13.323 14.221 22.120 1.00 25.43 102 ASP B CA 1
ATOM 1048 C C . ASP B 2 99 ? 14.225 12.991 22.132 1.00 25.10 102 ASP B C 1
ATOM 1049 O O . ASP B 2 99 ? 14.918 12.715 23.116 1.00 24.65 102 ASP B O 1
ATOM 1054 N N . ILE B 2 100 ? 14.221 12.252 21.033 1.00 22.72 103 ILE B N 1
ATOM 1055 C CA . ILE B 2 100 ? 15.023 11.042 20.960 1.00 22.97 103 ILE B CA 1
ATOM 1056 C C . ILE B 2 100 ? 15.336 10.698 19.516 1.00 25.36 103 ILE B C 1
ATOM 1057 O O . ILE B 2 100 ? 14.568 11.027 18.609 1.00 25.37 103 ILE B O 1
ATOM 1062 N N . ALA B 2 101 ? 16.465 10.032 19.304 1.00 25.97 104 ALA B N 1
ATOM 1063 C CA . ALA B 2 101 ? 16.861 9.624 17.964 1.00 26.18 104 ALA B CA 1
ATOM 1064 C C . ALA B 2 101 ? 17.879 8.502 18.041 1.00 25.70 104 ALA B C 1
ATOM 1065 O O . ALA B 2 101 ? 18.607 8.363 19.030 1.00 23.68 104 ALA B O 1
ATOM 1067 N N . LEU B 2 102 ? 17.925 7.693 16.992 1.00 25.93 105 LEU B N 1
ATOM 1068 C CA . LEU B 2 102 ? 18.850 6.574 16.958 1.00 25.30 105 LEU B CA 1
ATOM 1069 C C . LEU B 2 102 ? 19.901 6.680 15.866 1.00 28.01 105 LEU B C 1
ATOM 1070 O O . LEU B 2 102 ? 19.636 7.183 14.769 1.00 27.29 105 LEU B O 1
ATOM 1075 N N . MET B 2 103 ? 21.098 6.197 16.186 1.00 31.28 106 MET B N 1
ATOM 1076 C CA . MET B 2 103 ? 22.221 6.210 15.261 1.00 35.22 106 MET B CA 1
ATOM 1077 C C . MET B 2 103 ? 22.692 4.795 14.934 1.00 37.45 106 MET B C 1
ATOM 1078 O O . MET B 2 103 ? 23.049 4.019 15.826 1.00 37.03 106 MET B O 1
ATOM 1083 N N . LYS B 2 104 ? 22.689 4.468 13.647 1.00 39.21 107 LYS B N 1
ATOM 1084 C CA . LYS B 2 104 ? 23.133 3.161 13.188 1.00 41.11 107 LYS B CA 1
ATOM 1085 C C . LYS B 2 104 ? 24.593 3.286 12.738 1.00 42.16 107 LYS B C 1
ATOM 1086 O O . LYS B 2 104 ? 24.903 4.025 11.807 1.00 42.37 107 LYS B O 1
ATOM 1092 N N . LEU B 2 105 ? 25.488 2.575 13.414 1.00 42.73 108 LEU B N 1
ATOM 1093 C CA . LEU B 2 105 ? 26.906 2.619 13.080 1.00 42.05 108 LEU B CA 1
ATOM 1094 C C . LEU B 2 105 ? 27.237 1.887 11.794 1.00 43.75 108 LEU B C 1
ATOM 1095 O O . LEU B 2 105 ? 26.691 0.822 11.515 1.00 43.92 108 LEU B O 1
ATOM 1100 N N . LYS B 2 106 ? 28.153 2.463 11.022 1.00 47.20 109 LYS B N 1
ATOM 1101 C CA . LYS B 2 106 ? 28.588 1.888 9.753 1.00 48.52 109 LYS B CA 1
ATOM 1102 C C . LYS B 2 106 ? 29.001 0.439 9.967 1.00 48.32 109 LYS B C 1
ATOM 1103 O O . LYS B 2 106 ? 28.629 -0.444 9.193 1.00 48.14 109 LYS B O 1
ATOM 1109 N N . LYS B 2 107 ? 29.763 0.208 11.034 1.00 48.79 110 LYS B N 1
ATOM 1110 C CA . LYS B 2 107 ? 30.242 -1.123 11.387 1.00 47.46 110 LYS B CA 1
ATOM 1111 C C . LYS B 2 107 ? 30.320 -1.325 12.895 1.00 46.44 110 LYS B C 1
ATOM 1112 O O . LYS B 2 107 ? 30.660 -0.407 13.642 1.00 46.30 110 LYS B O 1
ATOM 1118 N N . PRO B 2 108 ? 30.026 -2.547 13.360 1.00 46.10 111 PRO B N 1
ATOM 1119 C CA . PRO B 2 108 ? 30.048 -2.906 14.780 1.00 44.62 111 PRO B CA 1
ATOM 1120 C C . PRO B 2 108 ? 31.299 -2.396 15.471 1.00 42.37 111 PRO B C 1
ATOM 1121 O O . PRO B 2 108 ? 32.320 -2.181 14.823 1.00 40.88 111 PRO B O 1
ATOM 1125 N N . VAL B 2 109 ? 31.212 -2.211 16.785 1.00 40.45 112 VAL B N 1
ATOM 1126 C CA . VAL B 2 109 ? 32.341 -1.733 17.569 1.00 40.15 112 VAL B CA 1
ATOM 1127 C C . VAL B 2 109 ? 32.687 -2.717 18.678 1.00 40.02 112 VAL B C 1
ATOM 1128 O O . VAL B 2 109 ? 31.838 -3.087 19.482 1.00 41.45 112 VAL B O 1
ATOM 1132 N N . ALA B 2 110 ? 33.946 -3.136 18.709 1.00 40.53 113 ALA B N 1
ATOM 1133 C CA . ALA B 2 110 ? 34.431 -4.090 19.703 1.00 40.99 113 ALA B CA 1
ATOM 1134 C C . ALA B 2 110 ? 34.345 -3.553 21.121 1.00 40.73 113 ALA B C 1
ATOM 1135 O O . ALA B 2 110 ? 34.824 -2.457 21.413 1.00 40.64 113 ALA B O 1
ATOM 1137 N N . PHE B 2 111 ? 33.748 -4.342 22.004 1.00 40.02 114 PHE B N 1
ATOM 1138 C CA . PHE B 2 111 ? 33.612 -3.931 23.390 1.00 40.61 114 PHE B CA 1
ATOM 1139 C C . PHE B 2 111 ? 34.935 -4.092 24.113 1.00 40.37 114 PHE B C 1
ATOM 1140 O O . PHE B 2 111 ? 35.872 -4.673 23.574 1.00 38.88 114 PHE B O 1
ATOM 1148 N N . SER B 2 112 ? 35.011 -3.560 25.329 1.00 40.80 115 SER B N 1
ATOM 1149 C CA . SER B 2 112 ? 36.222 -3.662 26.129 1.00 41.53 115 SER B CA 1
ATOM 1150 C C . SER B 2 112 ? 35.981 -3.064 27.504 1.00 42.76 115 SER B C 1
ATOM 1151 O O . SER B 2 112 ? 34.845 -2.790 27.891 1.00 44.86 115 SER B O 1
ATOM 1154 N N . ASP B 2 113 ? 37.061 -2.860 28.238 1.00 41.58 116 ASP B N 1
ATOM 1155 C CA . ASP B 2 113 ? 36.971 -2.296 29.567 1.00 40.10 116 ASP B CA 1
ATOM 1156 C C . ASP B 2 113 ? 36.449 -0.866 29.503 1.00 38.48 116 ASP B C 1
ATOM 1157 O O . ASP B 2 113 ? 35.962 -0.327 30.496 1.00 38.72 116 ASP B O 1
ATOM 1162 N N . TYR B 2 114 ? 36.532 -0.258 28.325 1.00 36.64 117 TYR B N 1
ATOM 1163 C CA . TYR B 2 114 ? 36.108 1.130 28.168 1.00 35.73 117 TYR B CA 1
ATOM 1164 C C . TYR B 2 114 ? 34.890 1.277 27.271 1.00 36.67 117 TYR B C 1
ATOM 1165 O O . TYR B 2 114 ? 34.329 2.366 27.136 1.00 37.78 117 TYR B O 1
ATOM 1174 N N . ILE B 2 115 ? 34.473 0.166 26.676 1.00 35.93 118 ILE B N 1
ATOM 1175 C CA . ILE B 2 115 ? 33.326 0.164 25.789 1.00 35.06 118 ILE B CA 1
ATOM 1176 C C . ILE B 2 115 ? 32.402 -1.001 26.107 1.00 37.62 118 ILE B C 1
ATOM 1177 O O . ILE B 2 115 ? 32.765 -2.165 25.924 1.00 38.56 118 ILE B O 1
ATOM 1182 N N . HIS B 2 116 ? 31.207 -0.671 26.590 1.00 39.28 119 HIS B N 1
ATOM 1183 C CA . HIS B 2 116 ? 30.209 -1.668 26.952 1.00 38.40 119 HIS B CA 1
ATOM 1184 C C . HIS B 2 116 ? 28.798 -1.071 26.854 1.00 38.30 119 HIS B C 1
ATOM 1185 O O . HIS B 2 116 ? 28.583 0.093 27.195 1.00 36.16 119 HIS B O 1
ATOM 1192 N N . PRO B 2 117 ? 27.821 -1.871 26.378 1.00 38.55 120 PRO B N 1
ATOM 1193 C CA . PRO B 2 117 ? 26.406 -1.507 26.198 1.00 37.09 120 PRO B CA 1
ATOM 1194 C C . PRO B 2 117 ? 25.591 -1.435 27.483 1.00 35.74 120 PRO B C 1
ATOM 1195 O O . PRO B 2 117 ? 25.731 -2.275 28.375 1.00 34.76 120 PRO B O 1
ATOM 1199 N N . VAL B 2 118 ? 2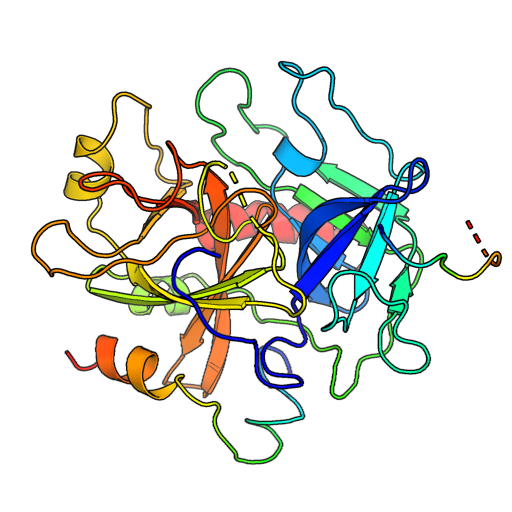4.720 -0.437 27.558 1.00 34.40 121 VAL B N 1
ATOM 1200 C CA . VAL B 2 118 ? 23.866 -0.270 28.723 1.00 32.77 121 VAL B CA 1
ATOM 1201 C C . VAL B 2 118 ? 22.522 -0.940 28.444 1.00 33.00 121 VAL B C 1
ATOM 1202 O O . VAL B 2 118 ? 22.083 -1.041 27.286 1.00 33.73 121 VAL B O 1
ATOM 1206 N N . CYS B 2 119 ? 21.873 -1.412 29.500 1.00 32.06 122 CYS B N 1
ATOM 1207 C CA . CYS B 2 119 ? 20.578 -2.053 29.341 1.00 31.98 122 CYS B CA 1
ATOM 1208 C C . CYS B 2 119 ? 19.489 -0.998 29.178 1.00 31.63 122 CYS B C 1
ATOM 1209 O O . CYS B 2 119 ? 19.619 0.137 29.647 1.00 32.67 122 CYS B O 1
ATOM 1212 N N . LEU B 2 120 ? 18.420 -1.370 28.493 1.00 30.68 123 LEU B N 1
ATOM 1213 C CA . LEU B 2 120 ? 17.275 -0.487 28.368 1.00 29.87 123 LEU B CA 1
ATOM 1214 C C . LEU B 2 120 ? 16.287 -1.177 29.294 1.00 31.16 123 LEU B C 1
ATOM 1215 O O . LEU B 2 120 ? 16.246 -2.410 29.363 1.00 30.37 123 LEU B O 1
ATOM 1220 N N . PRO B 2 121 ? 15.487 -0.402 30.029 1.00 32.49 124 PRO B N 1
ATOM 1221 C CA . PRO B 2 121 ? 14.531 -1.023 30.943 1.00 33.60 124 PRO B CA 1
ATOM 1222 C C . PRO B 2 121 ? 13.347 -1.696 30.256 1.00 35.85 124 PRO B C 1
ATOM 1223 O O . PRO B 2 121 ? 13.191 -1.629 29.034 1.00 35.19 124 PRO B O 1
ATOM 1227 N N . ASP B 2 122 ? 12.533 -2.366 31.066 1.00 38.10 125 ASP B N 1
ATOM 1228 C CA . ASP B 2 122 ? 11.331 -3.046 30.604 1.00 40.20 125 ASP B CA 1
ATOM 1229 C C . ASP B 2 122 ? 10.189 -2.442 31.397 1.00 39.95 125 ASP B C 1
ATOM 1230 O O . ASP B 2 122 ? 10.422 -1.770 32.403 1.00 40.66 125 ASP B O 1
ATOM 1235 N N . ARG B 2 123 ? 8.962 -2.675 30.951 1.00 41.79 126 ARG B N 1
ATOM 1236 C CA . ARG B 2 123 ? 7.792 -2.127 31.629 1.00 44.01 126 ARG B CA 1
ATOM 1237 C C . ARG B 2 123 ? 7.872 -2.335 33.135 1.00 45.48 126 ARG B C 1
ATOM 1238 O O . ARG B 2 123 ? 7.572 -1.432 33.914 1.00 45.65 126 ARG B O 1
ATOM 1240 N N . GLU B 2 124 ? 8.299 -3.528 33.534 1.00 47.16 127 GLU B N 1
ATOM 1241 C CA . GLU B 2 124 ? 8.407 -3.881 34.943 1.00 47.47 127 GLU B CA 1
ATOM 1242 C C . GLU B 2 124 ? 9.537 -3.129 35.621 1.00 46.11 127 GLU B C 1
ATOM 1243 O O . GLU B 2 124 ? 9.321 -2.448 36.623 1.00 46.79 127 GLU B O 1
ATOM 1249 N N . THR B 2 125 ? 10.744 -3.261 35.080 1.00 43.86 128 THR B N 1
ATOM 1250 C CA . THR B 2 125 ? 11.901 -2.594 35.657 1.00 41.29 128 THR B CA 1
ATOM 1251 C C . THR B 2 125 ? 11.681 -1.094 35.729 1.00 39.56 128 THR B C 1
ATOM 1252 O O . THR B 2 125 ? 12.010 -0.454 36.731 1.00 39.37 128 THR B O 1
ATOM 1256 N N . ALA B 2 126 ? 11.122 -0.526 34.670 1.00 36.48 129 ALA B N 1
ATOM 1257 C CA . ALA B 2 126 ? 10.854 0.900 34.673 1.00 35.96 129 ALA B CA 1
ATOM 1258 C C . ALA B 2 126 ? 9.888 1.179 35.825 1.00 37.42 129 ALA B C 1
ATOM 1259 O O . ALA B 2 126 ? 10.076 2.103 36.619 1.00 39.66 129 ALA B O 1
ATOM 1261 N N . ALA B 2 127 A 8.858 0.352 35.913 1.00 37.45 129 ALA B N 1
ATOM 1262 C CA . ALA B 2 127 A 7.843 0.495 36.941 1.00 37.54 129 ALA B CA 1
ATOM 1263 C C . ALA B 2 127 A 8.382 0.654 38.363 1.00 36.71 129 ALA B C 1
ATOM 1264 O O . ALA B 2 127 A 7.939 1.542 39.097 1.00 36.46 129 ALA B O 1
ATOM 1266 N N . SER B 2 128 B 9.332 -0.190 38.757 1.00 34.22 129 SER B N 1
ATOM 1267 C CA . SER B 2 128 B 9.846 -0.116 40.118 1.00 34.31 129 SER B CA 1
ATOM 1268 C C . SER B 2 128 B 11.063 0.771 40.337 1.00 33.55 129 SER B C 1
ATOM 1269 O O . SER B 2 128 B 11.392 1.080 41.481 1.00 36.01 129 SER B O 1
ATOM 1272 N N . LEU B 2 129 C 11.731 1.189 39.268 1.00 32.16 129 LEU B N 1
ATOM 1273 C CA . LEU B 2 129 C 12.904 2.048 39.427 1.00 31.27 129 LEU B CA 1
ATOM 1274 C C . LEU B 2 129 C 12.594 3.515 39.225 1.00 31.29 129 LEU B C 1
ATOM 1275 O O . LEU B 2 129 C 13.173 4.363 39.894 1.00 32.03 129 LEU B O 1
ATOM 1280 N N . LEU B 2 130 ? 11.690 3.817 38.299 1.00 31.59 130 LEU B N 1
ATOM 1281 C CA . LEU B 2 130 ? 11.322 5.203 38.029 1.00 34.42 130 LEU B CA 1
ATOM 1282 C C . LEU B 2 130 ? 10.362 5.772 39.070 1.00 36.20 130 LEU B C 1
ATOM 1283 O O . LEU B 2 130 ? 9.147 5.822 38.848 1.00 37.09 130 LEU B O 1
ATOM 1288 N N . GLN B 2 131 ? 10.911 6.211 40.199 1.00 34.74 131 GLN B N 1
ATOM 1289 C CA . GLN B 2 131 ? 10.106 6.769 41.270 1.00 33.79 131 GLN B CA 1
ATOM 1290 C C . GLN B 2 131 ? 10.775 7.964 41.933 1.00 32.51 131 GLN B C 1
ATOM 1291 O O . GLN B 2 131 ? 11.994 7.993 42.107 1.00 31.91 131 GLN B O 1
ATOM 1297 N N . ALA B 2 132 ? 9.973 8.961 42.290 1.00 31.07 132 ALA B N 1
ATOM 1298 C CA . ALA B 2 132 ? 10.512 10.153 42.928 1.00 31.17 132 ALA B CA 1
ATOM 1299 C C . ALA B 2 132 ? 11.303 9.683 44.134 1.00 31.44 132 ALA B C 1
ATOM 1300 O O . ALA B 2 132 ? 10.992 8.636 44.709 1.00 32.14 132 ALA B O 1
ATOM 1302 N N . GLY B 2 133 ? 12.335 10.440 44.498 1.00 32.38 133 GLY B N 1
ATOM 1303 C CA . GLY B 2 133 ? 13.163 10.072 45.635 1.00 32.95 133 GLY B CA 1
ATOM 1304 C C . GLY B 2 133 ? 14.407 9.284 45.252 1.00 34.52 133 GLY B C 1
ATOM 1305 O O . GLY B 2 133 ? 15.486 9.522 45.793 1.00 35.52 133 GLY B O 1
ATOM 1306 N N . TYR B 2 134 ? 14.264 8.341 44.324 1.00 33.75 134 TYR B N 1
ATOM 1307 C CA . TYR B 2 134 ? 15.399 7.538 43.881 1.00 32.72 134 TYR B CA 1
ATOM 1308 C C . TYR B 2 134 ? 16.381 8.408 43.095 1.00 33.73 134 TYR B C 1
ATOM 1309 O O . TYR B 2 134 ? 15.974 9.336 42.392 1.00 35.15 134 TYR B O 1
ATOM 1318 N N . LYS B 2 135 ? 17.671 8.108 43.220 1.00 33.22 135 LYS B N 1
ATOM 1319 C CA . LYS B 2 135 ? 18.705 8.858 42.517 1.00 31.50 135 LYS B CA 1
ATOM 1320 C C . LYS B 2 135 ? 19.156 8.132 41.255 1.00 31.51 135 LYS B C 1
ATOM 1321 O O . LYS B 2 135 ? 19.104 6.901 41.171 1.00 30.85 135 LYS B O 1
ATOM 1327 N N . GLY B 2 136 ? 19.597 8.910 40.272 1.00 31.53 136 GLY B N 1
ATOM 1328 C CA . GLY B 2 136 ? 20.069 8.352 39.018 1.00 25.91 136 GLY B CA 1
ATOM 1329 C C . GLY B 2 136 ? 21.410 8.971 38.707 1.00 24.99 136 GLY B C 1
ATOM 1330 O O . GLY B 2 136 ? 21.881 9.835 39.440 1.00 24.74 136 GLY B O 1
ATOM 1331 N N . ARG B 2 137 ? 22.032 8.552 37.618 1.00 24.60 137 ARG B N 1
ATOM 1332 C CA . ARG B 2 137 ? 23.323 9.101 37.277 1.00 24.59 137 ARG B CA 1
ATOM 1333 C C . ARG B 2 137 ? 23.316 9.787 35.912 1.00 27.62 137 ARG B C 1
ATOM 1334 O O . ARG B 2 137 ? 22.584 9.388 35.006 1.00 28.40 137 ARG B O 1
ATOM 1342 N N . VAL B 2 138 ? 24.127 10.833 35.784 1.00 27.73 138 VAL B N 1
ATOM 1343 C CA . VAL B 2 138 ? 24.240 11.592 34.547 1.00 28.46 138 VAL B CA 1
ATOM 1344 C C . VAL B 2 138 ? 25.718 11.864 34.299 1.00 29.71 138 VAL B C 1
ATOM 1345 O O . VAL B 2 138 ? 26.439 12.266 35.214 1.00 30.89 138 VAL B O 1
ATOM 1349 N N . THR B 2 139 ? 26.163 11.649 33.065 1.00 28.11 139 THR B N 1
ATOM 1350 C CA . THR B 2 139 ? 27.563 11.845 32.726 1.00 26.41 139 THR B CA 1
ATOM 1351 C C . THR B 2 139 ? 27.791 12.618 31.432 1.00 26.17 139 THR B C 1
ATOM 1352 O O . THR B 2 139 ? 26.988 12.563 30.498 1.00 24.65 139 THR B O 1
ATOM 1356 N N . GLY B 2 140 ? 28.905 13.337 31.384 1.00 27.02 140 GLY B N 1
ATOM 1357 C CA . GLY B 2 140 ? 29.213 14.107 30.204 1.00 28.22 140 GLY B CA 1
ATOM 1358 C C . GLY B 2 140 ? 30.413 15.021 30.340 1.00 29.04 140 GLY B C 1
ATOM 1359 O O . GLY B 2 140 ? 31.010 15.160 31.411 1.00 27.53 140 GLY B O 1
ATOM 1360 N N . TRP B 2 141 ? 30.758 15.634 29.215 1.00 28.41 141 TRP B N 1
ATOM 1361 C CA . TRP B 2 141 ? 31.864 16.562 29.111 1.00 27.13 141 TRP B CA 1
ATOM 1362 C C . TRP B 2 141 ? 31.258 17.950 28.905 1.00 28.03 141 TRP B C 1
ATOM 1363 O O . TRP B 2 141 ? 31.886 18.842 28.338 1.00 27.38 141 TRP B O 1
ATOM 1374 N N . GLY B 2 142 ? 30.021 18.111 29.368 1.00 28.72 142 GLY B N 1
ATOM 1375 C CA . GLY B 2 142 ? 29.332 19.386 29.250 1.00 31.14 142 GLY B CA 1
ATOM 1376 C C . GLY B 2 142 ? 29.835 20.427 30.240 1.00 31.65 142 GLY B C 1
ATOM 1377 O O . GLY B 2 142 ? 30.593 20.100 31.157 1.00 31.39 142 GLY B O 1
ATOM 1378 N N . ASN B 2 143 ? 29.400 21.675 30.069 1.00 31.76 143 ASN B N 1
ATOM 1379 C CA . ASN B 2 143 ? 29.831 22.778 30.931 1.00 33.73 143 ASN B CA 1
ATOM 1380 C C . ASN B 2 143 ? 29.683 22.555 32.429 1.00 34.51 143 ASN B C 1
ATOM 1381 O O . ASN B 2 143 ? 28.811 21.815 32.871 1.00 37.79 143 ASN B O 1
ATOM 1386 N N . LEU B 2 144 ? 30.540 23.217 33.204 1.00 35.64 144 LEU B N 1
ATOM 1387 C CA . LEU B 2 144 ? 30.535 23.102 34.664 1.00 36.36 144 LEU B CA 1
ATOM 1388 C C . LEU B 2 144 ? 29.596 24.089 35.358 1.00 38.06 144 LEU B C 1
ATOM 1389 O O . LEU B 2 144 ? 29.145 23.839 36.479 1.00 39.15 144 LEU B O 1
ATOM 1394 N N . LYS B 2 145 ? 29.323 25.211 34.694 1.00 38.68 145 LYS B N 1
ATOM 1395 C CA . LYS B 2 145 ? 28.405 26.235 35.195 1.00 41.22 145 LYS B CA 1
ATOM 1396 C C . LYS B 2 145 ? 27.753 26.888 33.974 1.00 43.75 145 LYS B C 1
ATOM 1397 O O . LYS B 2 145 ? 28.112 26.562 32.843 1.00 42.00 145 LYS B O 1
ATOM 1403 N N . GLU B 2 146 ? 26.802 27.795 34.175 1.00 47.46 146 GLU B N 1
ATOM 1404 C CA . GLU B 2 146 ? 26.147 28.422 33.025 1.00 52.58 146 GLU B CA 1
ATOM 1405 C C . GLU B 2 146 ? 27.092 29.198 32.103 1.00 55.65 146 GLU B C 1
ATOM 1406 O O . GLU B 2 146 ? 27.376 28.745 30.991 1.00 56.88 146 GLU B O 1
ATOM 1412 N N . THR B 2 147 ? 27.578 30.352 32.553 1.00 58.14 147 THR B N 1
ATOM 1413 C CA . THR B 2 147 ? 28.497 31.167 31.751 1.00 61.56 147 THR B CA 1
ATOM 1414 C C . THR B 2 147 ? 28.989 32.387 32.539 1.00 61.41 147 THR B C 1
ATOM 1415 O O . THR B 2 147 ? 30.155 32.466 32.932 1.00 60.85 147 THR B O 1
ATOM 1419 N N . GLY B 2 155 ? 35.053 26.714 33.674 1.00 55.30 150 GLY B N 1
ATOM 1420 C CA . GLY B 2 155 ? 34.908 26.538 32.240 1.00 53.86 150 GLY B CA 1
ATOM 1421 C C . GLY B 2 155 ? 34.374 25.171 31.851 1.00 52.38 150 GLY B C 1
ATOM 1422 O O . GLY B 2 155 ? 33.251 24.804 32.192 1.00 52.06 150 GLY B O 1
ATOM 1423 N N . GLN B 2 156 ? 35.184 24.411 31.128 1.00 51.08 151 GLN B N 1
ATOM 1424 C CA . GLN B 2 156 ? 34.783 23.087 30.690 1.00 49.59 151 GLN B CA 1
ATOM 1425 C C . GLN B 2 156 ? 35.598 22.010 31.392 1.00 47.91 151 GLN B C 1
ATOM 1426 O O . GLN B 2 156 ? 36.692 22.280 31.893 1.00 47.41 151 GLN B O 1
ATOM 1432 N N . PRO B 2 157 ? 35.068 20.774 31.444 1.00 46.02 152 PRO B N 1
ATOM 1433 C CA . PRO B 2 157 ? 35.735 19.635 32.084 1.00 42.89 152 PRO B CA 1
ATOM 1434 C C . PRO B 2 157 ? 36.873 19.097 31.232 1.00 40.02 152 PRO B C 1
ATOM 1435 O O . PRO B 2 157 ? 36.767 19.043 30.006 1.00 38.84 152 PRO B O 1
ATOM 1439 N N . SER B 2 158 ? 37.959 18.704 31.886 1.00 37.79 153 SER B N 1
ATOM 1440 C CA . SER B 2 158 ? 39.117 18.149 31.194 1.00 36.42 153 SER B CA 1
ATOM 1441 C C . SER B 2 158 ? 38.882 16.646 31.104 1.00 35.15 153 SER B C 1
ATOM 1442 O O . SER B 2 158 ? 39.433 15.949 30.244 1.00 32.22 153 SER B O 1
ATOM 1445 N N . VAL B 2 159 ? 38.035 16.162 32.004 1.00 34.73 154 VAL B N 1
ATOM 1446 C CA . VAL B 2 159 ? 37.691 14.752 32.057 1.00 34.83 154 VAL B CA 1
ATOM 1447 C C . VAL B 2 159 ? 36.189 14.580 32.322 1.00 34.62 154 VAL B C 1
ATOM 1448 O O . VAL B 2 159 ? 35.564 15.414 32.987 1.00 34.06 154 VAL B O 1
ATOM 1452 N N . LEU B 2 160 ? 35.617 13.508 31.777 1.00 33.27 155 LEU B N 1
ATOM 1453 C CA . LEU B 2 160 ? 34.194 13.200 31.942 1.00 32.91 155 LEU B CA 1
ATOM 1454 C C . LEU B 2 160 ? 33.731 13.475 33.386 1.00 32.23 155 LEU B C 1
ATOM 1455 O O . LEU B 2 160 ? 34.441 13.165 34.349 1.00 31.76 155 LEU B O 1
ATOM 1460 N N . GLN B 2 161 ? 32.546 14.066 33.528 1.00 30.72 156 GLN B N 1
ATOM 1461 C CA . GLN B 2 161 ? 32.000 14.395 34.848 1.00 29.80 156 GLN B CA 1
ATOM 1462 C C . GLN B 2 161 ? 30.810 13.516 35.241 1.00 30.85 156 GLN B C 1
ATOM 1463 O O . GLN B 2 161 ? 30.012 13.112 34.398 1.00 34.31 156 GLN B O 1
ATOM 1469 N N . VAL B 2 162 ? 30.691 13.234 36.531 1.00 31.34 157 VAL B N 1
ATOM 1470 C CA . VAL B 2 162 ? 29.606 12.405 37.047 1.00 30.22 157 VAL B CA 1
ATOM 1471 C C . VAL B 2 162 ? 28.825 13.128 38.137 1.00 30.44 157 VAL B C 1
ATOM 1472 O O . VAL B 2 162 ? 29.384 13.907 38.909 1.00 29.82 157 VAL B O 1
ATOM 1476 N N . VAL B 2 163 ? 27.527 12.863 38.200 1.00 30.93 158 VAL B N 1
ATOM 1477 C CA . VAL B 2 163 ? 26.682 13.470 39.215 1.00 29.01 158 VAL B CA 1
ATOM 1478 C C . VAL B 2 163 ? 25.492 12.541 39.457 1.00 29.97 158 VAL B C 1
ATOM 1479 O O . VAL B 2 163 ? 25.022 11.872 38.532 1.00 31.61 158 VAL B O 1
ATOM 1483 N N . ASN B 2 164 ? 25.034 12.468 40.704 1.00 29.62 159 ASN B N 1
ATOM 1484 C CA . ASN B 2 164 ? 23.881 11.640 41.042 1.00 27.74 159 ASN B CA 1
ATOM 1485 C C . ASN B 2 164 ? 22.750 12.583 41.397 1.00 28.07 159 ASN B C 1
ATOM 1486 O O . ASN B 2 164 ? 22.938 13.526 42.165 1.00 28.50 159 ASN B O 1
ATOM 1491 N N . LEU B 2 165 ? 21.571 12.341 40.844 1.00 27.90 160 LEU B N 1
ATOM 1492 C CA . LEU B 2 165 ? 20.453 13.225 41.117 1.00 27.18 160 LEU B CA 1
ATOM 1493 C C . LEU B 2 165 ? 19.192 12.462 41.443 1.00 26.33 160 LEU B C 1
ATOM 1494 O O . LEU B 2 165 ? 18.960 11.370 40.923 1.00 27.58 160 LEU B O 1
ATOM 1499 N N . PRO B 2 166 ? 18.356 13.029 42.322 1.00 25.30 161 PRO B N 1
ATOM 1500 C CA . PRO B 2 166 ? 17.101 12.397 42.723 1.00 24.64 161 PRO B CA 1
ATOM 1501 C C . PRO B 2 166 ? 15.988 12.828 41.781 1.00 25.82 161 PRO B C 1
ATOM 1502 O O . PRO B 2 166 ? 15.913 14.000 41.404 1.00 24.35 161 PRO B O 1
ATOM 1506 N N . ILE B 2 167 ? 15.134 11.876 41.414 1.00 28.05 162 ILE B N 1
ATOM 1507 C CA . ILE B 2 167 ? 14.010 12.135 40.522 1.00 31.22 162 ILE B CA 1
ATOM 1508 C C . ILE B 2 167 ? 12.957 12.971 41.247 1.00 33.34 162 ILE B C 1
ATOM 1509 O O . ILE B 2 167 ? 12.788 12.841 42.458 1.00 34.65 162 ILE B O 1
ATOM 1514 N N . VAL B 2 168 ? 12.247 13.817 40.504 1.00 35.35 163 VAL B N 1
ATOM 1515 C CA . VAL B 2 168 ? 11.218 14.685 41.085 1.00 37.58 163 VAL B CA 1
ATOM 1516 C C . VAL B 2 168 ? 9.776 14.267 40.756 1.00 38.71 163 VAL B C 1
ATOM 1517 O O . VAL B 2 168 ? 9.506 13.682 39.700 1.00 37.93 163 VAL B O 1
ATOM 1521 N N . GLU B 2 169 ? 8.856 14.570 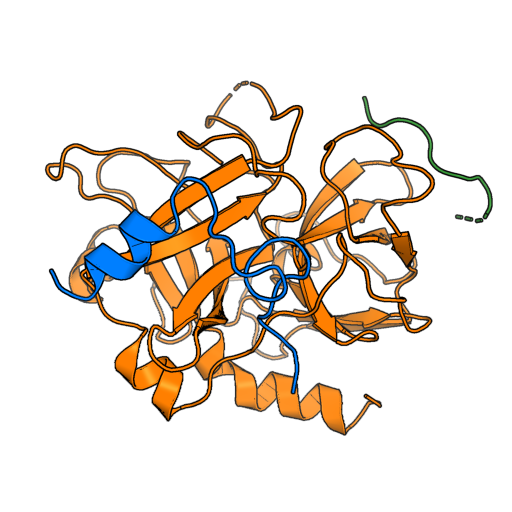41.671 1.00 39.15 164 GLU B N 1
ATOM 1522 C CA . GLU B 2 169 ? 7.447 14.231 41.479 1.00 41.38 164 GLU B CA 1
ATOM 1523 C C . GLU B 2 169 ? 6.872 14.991 40.297 1.00 41.22 164 GLU B C 1
ATOM 1524 O O . GLU B 2 169 ? 7.280 16.114 40.011 1.00 42.44 164 GLU B O 1
ATOM 1530 N N . ARG B 2 170 ? 5.913 14.374 39.621 1.00 40.34 165 ARG B N 1
ATOM 1531 C CA . ARG B 2 170 ? 5.268 14.982 38.464 1.00 39.90 165 ARG B CA 1
ATOM 1532 C C . ARG B 2 170 ? 4.805 16.431 38.723 1.00 38.98 165 ARG B C 1
ATOM 1533 O O . ARG B 2 170 ? 5.141 17.343 37.960 1.00 38.28 165 ARG B O 1
ATOM 1541 N N . PRO B 2 171 ? 4.015 16.656 39.798 1.00 36.92 166 PRO B N 1
ATOM 1542 C CA . PRO B 2 171 ? 3.510 17.986 40.154 1.00 34.42 166 PRO B CA 1
ATOM 1543 C C . PRO B 2 171 ? 4.621 19.015 40.305 1.00 34.16 166 PRO B C 1
ATOM 1544 O O . PRO B 2 171 ? 4.594 20.087 39.700 1.00 35.64 166 PRO B O 1
ATOM 1548 N N . VAL B 2 172 ? 5.600 18.675 41.129 1.00 32.93 167 VAL B N 1
ATOM 1549 C CA . VAL B 2 172 ? 6.724 19.548 41.372 1.00 31.96 167 VAL B CA 1
ATOM 1550 C C . VAL B 2 172 ? 7.416 19.928 40.059 1.00 34.65 167 VAL B C 1
ATOM 1551 O O . VAL B 2 172 ? 7.772 21.091 39.858 1.00 36.69 167 VAL B O 1
ATOM 1555 N N . CYS B 2 173 ? 7.618 18.955 39.173 1.00 34.28 168 CYS B N 1
ATOM 1556 C CA . CYS B 2 173 ? 8.253 19.245 37.892 1.00 35.00 168 CYS B CA 1
ATOM 1557 C C . CYS B 2 173 ? 7.338 20.174 37.116 1.00 35.19 168 CYS B C 1
ATOM 1558 O O . CYS B 2 173 ? 7.772 21.196 36.577 1.00 35.24 168 CYS B O 1
ATOM 1561 N N . LYS B 2 174 ? 6.063 19.811 37.066 1.00 35.64 169 LYS B N 1
ATOM 1562 C CA . LYS B 2 174 ? 5.093 20.599 36.330 1.00 37.54 169 LYS B CA 1
ATOM 1563 C C . LYS B 2 174 ? 5.078 22.065 36.749 1.00 38.56 169 LYS B C 1
ATOM 1564 O O . LYS B 2 174 ? 5.032 22.954 35.894 1.00 39.60 169 LYS B O 1
ATOM 1570 N N . ASP B 2 175 ? 5.145 22.315 38.055 1.00 38.47 170 ASP B N 1
ATOM 1571 C CA . ASP B 2 175 ? 5.084 23.680 38.578 1.00 40.01 170 ASP B CA 1
ATOM 1572 C C . ASP B 2 175 ? 6.383 24.482 38.585 1.00 40.58 170 ASP B C 1
ATOM 1573 O O . ASP B 2 175 ? 6.402 25.633 39.023 1.00 41.66 170 ASP B O 1
ATOM 1578 N N . SER B 2 176 ? 7.473 23.900 38.111 1.00 41.03 171 SER B N 1
ATOM 1579 C CA . SER B 2 176 ? 8.724 24.641 38.102 1.00 41.78 171 SER B CA 1
ATOM 1580 C C . SER B 2 176 ? 8.921 25.337 36.760 1.00 42.70 171 SER B C 1
ATOM 1581 O O . SER B 2 176 ? 9.920 26.018 36.545 1.00 41.75 171 SER B O 1
ATOM 1584 N N . THR B 2 177 ? 7.951 25.196 35.866 1.00 45.28 172 THR B N 1
ATOM 1585 C CA . THR B 2 177 ? 8.079 25.806 34.550 1.00 49.31 172 THR B CA 1
ATOM 1586 C C . THR B 2 177 ? 6.782 26.303 33.909 1.00 49.19 172 THR B C 1
ATOM 1587 O O . THR B 2 177 ? 5.673 25.974 34.342 1.00 49.30 172 THR B O 1
ATOM 1591 N N . ARG B 2 178 ? 6.953 27.115 32.873 1.00 48.89 173 ARG B N 1
ATOM 1592 C CA . ARG B 2 178 ? 5.845 27.660 32.109 1.00 49.03 173 ARG B CA 1
ATOM 1593 C C . ARG B 2 178 ? 5.698 26.717 30.918 1.00 46.36 173 ARG B C 1
ATOM 1594 O O . ARG B 2 178 ? 4.614 26.589 30.345 1.00 46.69 173 ARG B O 1
ATOM 1602 N N . ILE B 2 179 ? 6.810 26.067 30.556 1.00 42.58 174 ILE B N 1
ATOM 1603 C CA . ILE B 2 179 ? 6.860 25.115 29.447 1.00 40.00 174 ILE B CA 1
ATOM 1604 C C . ILE B 2 179 ? 5.940 23.948 29.744 1.00 40.12 174 ILE B C 1
ATOM 1605 O O . ILE B 2 179 ? 5.746 23.586 30.903 1.00 42.89 174 ILE B O 1
ATOM 1610 N N . ARG B 2 180 ? 5.381 23.358 28.694 1.00 39.35 175 ARG B N 1
ATOM 1611 C CA . ARG B 2 180 ? 4.453 22.245 28.830 1.00 38.00 175 ARG B CA 1
ATOM 1612 C C . ARG B 2 180 ? 5.152 20.899 28.930 1.00 37.86 175 ARG B C 1
ATOM 1613 O O . ARG B 2 180 ? 5.838 20.468 28.011 1.00 38.65 175 ARG B O 1
ATOM 1621 N N . ILE B 2 181 ? 4.953 20.235 30.059 1.00 37.54 176 ILE B N 1
ATOM 1622 C CA . ILE B 2 181 ? 5.541 18.929 30.314 1.00 34.94 176 ILE B CA 1
ATOM 1623 C C . ILE B 2 181 ? 4.617 17.838 29.784 1.00 33.86 176 ILE B C 1
ATOM 1624 O O . ILE B 2 181 ? 3.401 17.936 29.915 1.00 36.72 176 ILE B O 1
ATOM 1629 N N . THR B 2 182 ? 5.193 16.807 29.173 1.00 31.82 177 THR B N 1
ATOM 1630 C CA . THR B 2 182 ? 4.408 15.694 28.646 1.00 29.91 177 THR B CA 1
ATOM 1631 C C . THR B 2 182 ? 4.868 14.422 29.339 1.00 29.32 177 THR B C 1
ATOM 1632 O O . THR B 2 182 ? 5.913 14.405 29.987 1.00 28.44 177 THR B O 1
ATOM 1636 N N . ASP B 2 183 ? 4.090 13.356 29.192 1.00 29.76 178 ASP B N 1
ATOM 1637 C CA . ASP B 2 183 ? 4.422 12.082 29.816 1.00 31.08 178 ASP B CA 1
ATOM 1638 C C . ASP B 2 183 ? 5.731 11.494 29.282 1.00 31.74 178 ASP B C 1
ATOM 1639 O O . ASP B 2 183 ? 6.343 10.647 29.934 1.00 33.79 178 ASP B O 1
ATOM 1644 N N . ASN B 2 184 ? 6.160 11.952 28.104 1.00 31.92 179 ASN B N 1
ATOM 1645 C CA . ASN B 2 184 ? 7.393 11.472 27.465 1.00 29.40 179 ASN B CA 1
ATOM 1646 C C . ASN B 2 184 ? 8.623 12.044 28.133 1.00 29.11 179 ASN B C 1
ATOM 1647 O O . ASN B 2 184 ? 9.736 11.871 27.653 1.00 29.19 179 ASN B O 1
ATOM 1652 N N . MET B 2 185 ? 8.426 12.754 29.228 1.00 29.23 180 MET B N 1
ATOM 1653 C CA . MET B 2 185 ? 9.551 13.337 29.924 1.00 29.74 180 MET B CA 1
ATOM 1654 C C . MET B 2 185 ? 9.320 13.330 31.418 1.00 29.92 180 MET B C 1
ATOM 1655 O O . MET B 2 185 ? 8.189 13.192 31.884 1.00 30.88 180 MET B O 1
ATOM 1660 N N . PHE B 2 186 ? 10.414 13.442 32.160 1.00 27.62 181 PHE B N 1
ATOM 1661 C CA . PHE B 2 186 ? 10.362 13.505 33.607 1.00 25.17 181 PHE B CA 1
ATOM 1662 C C . PHE B 2 186 ? 11.512 14.432 33.964 1.00 26.20 181 PHE B C 1
ATOM 1663 O O . PHE B 2 186 ? 12.315 14.771 33.091 1.00 20.77 181 PHE B O 1
ATOM 1671 N N . CYS B 2 187 ? 11.587 14.858 35.223 1.00 26.23 182 CYS B N 1
ATOM 1672 C CA . CYS B 2 187 ? 12.651 15.755 35.633 1.00 27.84 182 CYS B CA 1
ATOM 1673 C C . CYS B 2 187 ? 13.347 15.246 36.894 1.00 29.88 182 CYS B C 1
ATOM 1674 O O . CYS B 2 187 ? 12.823 14.387 37.603 1.00 31.04 182 CYS B O 1
ATOM 1677 N N . ALA B 2 188 ? 14.542 15.765 37.151 1.00 30.63 183 ALA B N 1
ATOM 1678 C CA . ALA B 2 188 ? 15.321 15.372 38.311 1.00 31.33 183 ALA B CA 1
ATOM 1679 C C . ALA B 2 188 ? 16.159 16.547 38.777 1.00 32.01 183 ALA B C 1
ATOM 1680 O O . ALA B 2 188 ? 16.363 17.506 38.033 1.00 29.63 183 ALA B O 1
ATOM 1682 N N . GLY B 2 189 ? 16.643 16.460 40.012 1.00 32.46 184 GLY B N 1
ATOM 1683 C CA . GLY B 2 189 ? 17.450 17.528 40.569 1.00 34.17 184 GLY B CA 1
ATOM 1684 C C . GLY B 2 189 ? 17.111 17.754 42.028 1.00 36.28 184 GLY B C 1
ATOM 1685 O O . GLY B 2 189 ? 16.014 17.421 42.477 1.00 38.15 184 GLY B O 1
ATOM 1686 N N . TYR B 2 190 A 18.053 18.316 42.776 1.00 38.08 184 TYR B N 1
ATOM 1687 C CA . TYR B 2 190 A 17.822 18.568 44.187 1.00 39.06 184 TYR B CA 1
ATOM 1688 C C . TYR B 2 190 A 16.933 19.777 44.403 1.00 41.78 184 TYR B C 1
ATOM 1689 O O . TYR B 2 190 A 17.056 20.787 43.708 1.00 40.38 184 TYR B O 1
ATOM 1698 N N . LYS B 2 191 ? 16.043 19.660 45.383 1.00 46.45 185 LYS B N 1
ATOM 1699 C CA . LYS B 2 191 ? 15.115 20.725 45.725 1.00 51.11 185 LYS B CA 1
ATOM 1700 C C . LYS B 2 191 ? 15.838 21.920 46.322 1.00 54.54 185 LYS B C 1
ATOM 1701 O O . LYS B 2 191 ? 16.905 21.782 46.925 1.00 54.71 185 LYS B O 1
ATOM 1707 N N . PRO B 2 192 ? 15.235 23.112 46.185 1.00 58.16 186 PRO B N 1
ATOM 1708 C CA . PRO B 2 192 ? 15.783 24.371 46.697 1.00 61.34 186 PRO B CA 1
ATOM 1709 C C . PRO B 2 192 ? 16.192 24.267 48.159 1.00 64.05 186 PRO B C 1
ATOM 1710 O O . PRO B 2 192 ? 17.248 24.754 48.558 1.00 64.28 186 PRO B O 1
ATOM 1714 N N . ASP B 2 193 A 15.349 23.636 48.965 1.00 67.40 186 ASP B N 1
ATOM 1715 C CA . ASP B 2 193 A 15.664 23.500 50.374 1.00 72.29 186 ASP B CA 1
ATOM 1716 C C . ASP B 2 193 A 16.341 22.203 50.800 1.00 73.95 186 ASP B C 1
ATOM 1717 O O . ASP B 2 193 A 16.887 22.132 51.905 1.00 74.55 186 ASP B O 1
ATOM 1722 N N . GLU B 2 194 B 16.328 21.183 49.941 1.00 75.35 186 GLU B N 1
ATOM 1723 C CA . GLU B 2 194 B 17.009 19.934 50.280 1.00 74.87 186 GLU B CA 1
ATOM 1724 C C . GLU B 2 194 B 18.427 20.396 50.443 1.00 73.74 186 GLU B C 1
ATOM 1725 O O . GLU B 2 194 B 19.333 19.627 50.793 1.00 74.27 186 GLU B O 1
ATOM 1731 N N . GLY B 2 195 C 18.591 21.681 50.144 1.00 71.18 186 GLY B N 1
ATOM 1732 C CA . GLY B 2 195 C 19.879 22.315 50.231 1.00 69.07 186 GLY B CA 1
ATOM 1733 C C . GLY B 2 195 C 20.925 21.462 49.563 1.00 67.41 186 GLY B C 1
ATOM 1734 O O . GLY B 2 195 C 21.773 20.861 50.226 1.00 68.71 186 GLY B O 1
ATOM 1735 N N . LYS B 2 196 D 20.853 21.396 48.240 1.00 65.48 186 LYS B N 1
ATOM 1736 C CA . LYS B 2 196 D 21.808 20.614 47.479 1.00 62.87 186 LYS B CA 1
ATOM 1737 C C . LYS B 2 196 D 21.819 21.092 46.037 1.00 61.36 186 LYS B C 1
ATOM 1738 O O . LYS B 2 196 D 20.792 21.537 45.513 1.00 62.18 186 LYS B O 1
ATO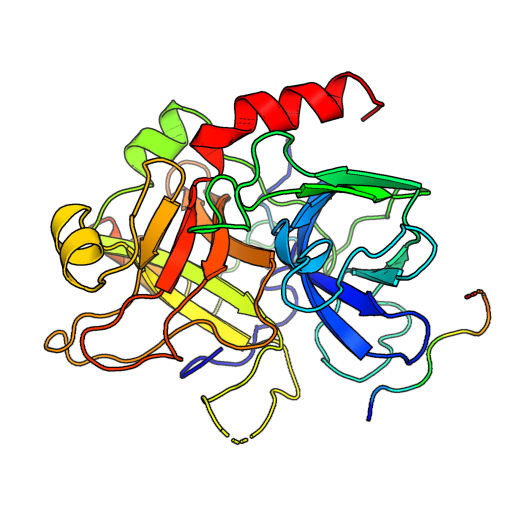M 1744 N N . ARG B 2 197 ? 22.980 21.012 45.398 1.00 58.46 187 ARG B N 1
ATOM 1745 C CA . ARG B 2 197 ? 23.099 21.461 44.021 1.00 56.17 187 ARG B CA 1
ATOM 1746 C C . ARG B 2 197 ? 23.702 20.401 43.101 1.00 54.12 187 ARG B C 1
ATOM 1747 O O . ARG B 2 197 ? 24.476 19.547 43.537 1.00 54.52 187 ARG B O 1
ATOM 1755 N N . GLY B 2 198 ? 23.342 20.471 41.822 1.00 50.71 188 GLY B N 1
ATOM 1756 C CA . GLY B 2 198 ? 23.836 19.519 40.838 1.00 47.45 188 GLY B CA 1
ATOM 1757 C C . GLY B 2 198 ? 22.915 19.492 39.627 1.00 45.52 188 GLY B C 1
ATOM 1758 O O . GLY B 2 198 ? 21.688 19.549 39.787 1.00 44.75 188 GLY B O 1
ATOM 1759 N N . ASP B 2 199 ? 23.485 19.397 38.422 1.00 41.08 189 ASP B N 1
ATOM 1760 C CA . ASP B 2 199 ? 22.667 19.395 37.209 1.00 39.92 189 ASP B CA 1
ATOM 1761 C C . ASP B 2 199 ? 23.476 19.114 35.940 1.00 37.83 189 ASP B C 1
ATOM 1762 O O . ASP B 2 199 ? 24.707 19.126 35.953 1.00 36.52 189 ASP B O 1
ATOM 1767 N N . ALA B 2 200 ? 22.762 18.846 34.850 1.00 36.14 190 ALA B N 1
ATOM 1768 C CA . ALA B 2 200 ? 23.381 18.617 33.556 1.00 34.92 190 ALA B CA 1
ATOM 1769 C C . ALA B 2 200 ? 23.560 20.028 33.017 1.00 34.26 190 ALA B C 1
ATOM 1770 O O . ALA B 2 200 ? 23.086 20.983 33.632 1.00 34.52 190 ALA B O 1
ATOM 1772 N N . CYS B 2 201 ? 24.233 20.182 31.886 1.00 33.28 191 CYS B N 1
ATOM 1773 C CA . CYS B 2 201 ? 24.435 21.522 31.353 1.00 33.24 191 CYS B CA 1
ATOM 1774 C C . CYS B 2 201 ? 24.842 21.453 29.872 1.00 34.54 191 CYS B C 1
ATOM 1775 O O . CYS B 2 201 ? 24.769 20.384 29.270 1.00 35.63 191 CYS B O 1
ATOM 1778 N N . GLU B 2 202 ? 25.261 22.574 29.283 1.00 34.42 192 GLU B N 1
ATOM 1779 C CA . GLU B 2 202 ? 25.636 22.600 27.865 1.00 33.00 192 GLU B CA 1
ATOM 1780 C C . GLU B 2 202 ? 26.674 21.569 27.473 1.00 31.51 192 GLU B C 1
ATOM 1781 O O . GLU B 2 202 ? 27.815 21.600 27.946 1.00 32.08 192 GLU B O 1
ATOM 1787 N N . GLY B 2 203 ? 26.291 20.668 26.579 1.00 29.03 193 GLY B N 1
ATOM 1788 C CA . GLY B 2 203 ? 27.229 19.655 26.148 1.00 24.61 193 GLY B CA 1
ATOM 1789 C C . GLY B 2 203 ? 26.903 18.292 26.703 1.00 23.36 193 GLY B C 1
ATOM 1790 O O . GLY B 2 203 ? 27.481 17.311 26.264 1.00 27.06 193 GLY B O 1
ATOM 1791 N N . ASP B 2 204 ? 25.993 18.217 27.671 1.00 22.18 194 ASP B N 1
ATOM 1792 C CA . ASP B 2 204 ? 25.645 16.929 28.243 1.00 20.29 194 ASP B CA 1
ATOM 1793 C C . ASP B 2 204 ? 24.500 16.326 27.451 1.00 19.66 194 ASP B C 1
ATOM 1794 O O . ASP B 2 204 ? 24.191 15.137 27.543 1.00 15.74 194 ASP B O 1
ATOM 1799 N N . SER B 2 205 ? 23.949 17.119 26.619 1.00 22.35 195 SER B N 1
ATOM 1800 C CA . SER B 2 205 ? 22.847 16.729 25.787 1.00 26.58 195 SER B CA 1
ATOM 1801 C C . SER B 2 205 ? 23.077 15.361 25.207 1.00 25.57 195 SER B C 1
ATOM 1802 O O . SER B 2 205 ? 24.194 14.996 24.869 1.00 24.77 195 SER B O 1
ATOM 1805 N N . GLY B 2 206 ? 21.910 14.679 25.068 1.00 23.67 196 GLY B N 1
ATOM 1806 C CA . GLY B 2 206 ? 21.933 13.323 24.544 1.00 23.26 196 GLY B CA 1
ATOM 1807 C C . GLY B 2 206 ? 22.437 12.374 25.623 1.00 23.34 196 GLY B C 1
ATOM 1808 O O . GLY B 2 206 ? 22.254 11.162 25.558 1.00 26.94 196 GLY B O 1
ATOM 1809 N N . GLY B 2 207 ? 23.097 12.957 26.637 1.00 23.04 197 GLY B N 1
ATOM 1810 C CA . GLY B 2 207 ? 23.682 12.236 27.774 1.00 20.72 197 GLY B CA 1
ATOM 1811 C C . GLY B 2 207 ? 22.780 11.188 28.362 1.00 19.54 197 GLY B C 1
ATOM 1812 O O . GLY B 2 207 ? 21.558 11.349 28.288 1.00 18.67 197 GLY B O 1
ATOM 1813 N N . PRO B 2 208 ? 23.333 10.116 28.937 1.00 16.54 198 PRO B N 1
ATOM 1814 C CA . PRO B 2 208 ? 22.509 9.068 29.503 1.00 17.71 198 PRO B CA 1
ATOM 1815 C C . PRO B 2 208 ? 22.181 9.318 30.983 1.00 18.18 198 PRO B C 1
ATOM 1816 O O . PRO B 2 208 ? 23.030 9.805 31.749 1.00 18.60 198 PRO B O 1
ATOM 1820 N N . PHE B 2 209 ? 20.939 9.046 31.370 1.00 18.81 199 PHE B N 1
ATOM 1821 C CA . PHE B 2 209 ? 20.534 9.168 32.770 1.00 20.44 199 PHE B CA 1
ATOM 1822 C C . PHE B 2 209 ? 20.293 7.710 33.131 1.00 20.72 199 PHE B C 1
ATOM 1823 O O . PHE B 2 209 ? 19.370 7.072 32.592 1.00 18.58 199 PHE B O 1
ATOM 1831 N N . VAL B 2 210 ? 21.103 7.188 34.038 1.00 20.05 200 VAL B N 1
ATOM 1832 C CA . VAL B 2 210 ? 20.977 5.799 34.402 1.00 22.64 200 VAL B CA 1
ATOM 1833 C C . VAL B 2 210 ? 20.734 5.493 35.877 1.00 25.81 200 VAL B C 1
ATOM 1834 O O . VAL B 2 210 ? 20.789 6.371 36.730 1.00 25.80 200 VAL B O 1
ATOM 1838 N N . MET B 2 211 ? 20.466 4.221 36.157 1.00 28.08 201 MET B N 1
ATOM 1839 C CA . MET B 2 211 ? 20.199 3.733 37.509 1.00 29.12 201 MET B CA 1
ATOM 1840 C C . MET B 2 211 ? 20.549 2.249 37.497 1.00 31.04 201 MET B C 1
ATOM 1841 O O . MET B 2 211 ? 20.385 1.587 36.470 1.00 31.18 201 MET B O 1
ATOM 1846 N N . LYS B 2 212 ? 21.060 1.718 38.602 1.00 33.40 202 LYS B N 1
ATOM 1847 C CA . LYS B 2 212 ? 21.377 0.296 38.594 1.00 36.59 202 LYS B CA 1
ATOM 1848 C C . LYS B 2 212 ? 20.392 -0.502 39.438 1.00 37.63 202 LYS B C 1
ATOM 1849 O O . LYS B 2 212 ? 20.281 -0.309 40.650 1.00 37.06 202 LYS B O 1
ATOM 1855 N N . SER B 2 213 ? 19.663 -1.389 38.768 1.00 38.37 203 SER B N 1
ATOM 1856 C CA . SER B 2 213 ? 18.683 -2.241 39.425 1.00 39.19 203 SER B CA 1
ATOM 1857 C C . SER B 2 213 ? 19.350 -2.993 40.569 1.00 39.69 203 SER B C 1
ATOM 1858 O O . SER B 2 213 ? 20.320 -3.722 40.371 1.00 41.60 203 SER B O 1
ATOM 1861 N N . PRO B 2 214 ? 18.840 -2.819 41.790 1.00 39.91 204 PRO B N 1
ATOM 1862 C CA . PRO B 2 214 ? 19.426 -3.509 42.939 1.00 40.06 204 PRO B CA 1
ATOM 1863 C C . PRO B 2 214 ? 19.114 -5.003 42.871 1.00 41.39 204 PRO B C 1
ATOM 1864 O O . PRO B 2 214 ? 19.658 -5.810 43.627 1.00 42.40 204 PRO B O 1
ATOM 1868 N N . PHE B 2 215 A 18.233 -5.363 41.947 1.00 41.01 204 PHE B N 1
ATOM 1869 C CA . PHE B 2 215 A 17.834 -6.747 41.780 1.00 39.80 204 PHE B CA 1
ATOM 1870 C C . PHE B 2 215 A 18.862 -7.559 41.006 1.00 38.36 204 PHE B C 1
ATOM 1871 O O . PHE B 2 215 A 19.357 -8.567 41.507 1.00 39.19 204 PHE B O 1
ATOM 1879 N N . ASN B 2 216 B 19.188 -7.131 39.788 1.00 35.87 204 ASN B N 1
ATOM 1880 C CA . ASN B 2 216 B 20.154 -7.871 38.982 1.00 34.06 204 ASN B CA 1
ATOM 1881 C C . ASN B 2 216 B 21.512 -7.198 38.898 1.00 35.61 204 ASN B C 1
ATOM 1882 O O . ASN B 2 216 B 22.392 -7.673 38.180 1.00 36.30 204 ASN B O 1
ATOM 1887 N N . ASN B 2 217 ? 21.674 -6.093 39.628 1.00 36.36 205 ASN B N 1
ATOM 1888 C CA . ASN B 2 217 ? 22.929 -5.331 39.663 1.00 34.76 205 ASN B CA 1
ATOM 1889 C C . ASN B 2 217 ? 23.362 -4.713 38.338 1.00 33.32 205 ASN B C 1
ATOM 1890 O O . ASN B 2 217 ? 24.493 -4.241 38.200 1.00 32.45 205 ASN B O 1
ATOM 1895 N N . ARG B 2 218 ? 22.467 -4.716 37.360 1.00 31.57 206 ARG B N 1
ATOM 1896 C CA . ARG B 2 218 ? 22.786 -4.149 36.063 1.00 29.98 206 ARG B CA 1
ATOM 1897 C C . ARG B 2 218 ? 22.361 -2.691 35.994 1.00 28.98 206 ARG B C 1
ATOM 1898 O O . ARG B 2 218 ? 21.502 -2.247 36.754 1.00 28.24 206 ARG B O 1
ATOM 1906 N N . TRP B 2 219 ? 22.981 -1.939 35.094 1.00 28.47 207 TRP B N 1
ATOM 1907 C CA . TRP B 2 219 ? 22.634 -0.536 34.925 1.00 26.32 207 TRP B CA 1
ATOM 1908 C C . TRP B 2 219 ? 21.639 -0.412 33.792 1.00 26.76 207 TRP B C 1
ATOM 1909 O O . TRP B 2 219 ? 21.762 -1.082 32.757 1.00 27.28 207 TRP B O 1
ATOM 1920 N N . TYR B 2 220 ? 20.648 0.445 33.999 1.00 25.69 208 TYR B N 1
ATOM 1921 C CA . TYR B 2 220 ? 19.624 0.696 32.996 1.00 24.93 208 TYR B CA 1
ATOM 1922 C C . TYR B 2 220 ? 19.633 2.188 32.672 1.00 24.68 208 TYR B C 1
ATOM 1923 O O . TYR B 2 220 ? 19.897 3.010 33.548 1.00 24.96 208 TYR B O 1
ATOM 1932 N N . GLN B 2 221 ? 19.382 2.544 31.417 1.00 24.75 209 GLN B N 1
ATOM 1933 C CA . GLN B 2 221 ? 19.318 3.953 31.057 1.00 24.89 209 GLN B CA 1
ATOM 1934 C C . GLN B 2 221 ? 17.841 4.262 31.149 1.00 23.65 209 GLN B C 1
ATOM 1935 O O . GLN B 2 221 ? 17.045 3.657 30.437 1.00 24.79 209 GLN B O 1
ATOM 1941 N N . MET B 2 222 ? 17.464 5.182 32.030 1.00 22.03 210 MET B N 1
ATOM 1942 C CA . MET B 2 222 ? 16.055 5.524 32.172 1.00 19.79 210 MET B CA 1
ATOM 1943 C C . MET B 2 222 ? 15.650 6.769 31.382 1.00 19.55 210 MET B C 1
ATOM 1944 O O . MET B 2 222 ? 14.484 6.938 31.024 1.00 19.16 210 MET B O 1
ATOM 1949 N N . GLY B 2 223 ? 16.608 7.646 31.115 1.00 21.17 211 GLY B N 1
ATOM 1950 C CA . GLY B 2 223 ? 16.283 8.852 30.386 1.00 19.47 211 GLY B CA 1
ATOM 1951 C C . GLY B 2 223 ? 17.462 9.450 29.648 1.00 18.98 211 GLY B C 1
ATOM 1952 O O . GLY B 2 223 ? 18.610 9.082 29.876 1.00 17.65 211 GLY B O 1
ATOM 1953 N N . ILE B 2 224 ? 17.148 10.386 28.759 1.00 19.58 212 ILE B N 1
ATOM 1954 C CA . ILE B 2 224 ? 18.126 11.088 27.941 1.00 18.38 212 ILE B CA 1
ATOM 1955 C C . ILE B 2 224 ? 18.155 12.542 28.375 1.00 18.23 212 ILE B C 1
ATOM 1956 O O . ILE B 2 224 ? 17.103 13.169 28.513 1.00 19.63 212 ILE B O 1
ATOM 1961 N N . VAL B 2 225 ? 19.345 13.084 28.596 1.00 18.25 213 VAL B N 1
ATOM 1962 C CA . VAL B 2 225 ? 19.441 14.480 28.998 1.00 20.81 213 VAL B CA 1
ATOM 1963 C C . VAL B 2 225 ? 18.794 15.243 27.861 1.00 23.03 213 VAL B C 1
ATOM 1964 O O . VAL B 2 225 ? 19.326 15.268 26.748 1.00 23.68 213 VAL B O 1
ATOM 1968 N N . SER B 2 226 ? 17.640 15.848 28.139 1.00 25.44 214 SER B N 1
ATOM 1969 C CA . SER B 2 226 ? 16.892 16.569 27.112 1.00 26.35 214 SER B CA 1
ATOM 1970 C C . SER B 2 226 ? 16.950 18.103 27.142 1.00 27.72 214 SER B C 1
ATOM 1971 O O . SER B 2 226 ? 17.480 18.717 26.215 1.00 27.44 214 SER B O 1
ATOM 1974 N N . TRP B 2 227 ? 16.399 18.734 28.176 1.00 28.29 215 TRP B N 1
ATOM 1975 C CA . TRP B 2 227 ? 16.428 20.192 28.221 1.00 29.52 215 TRP B CA 1
ATOM 1976 C C . TRP B 2 227 ? 16.307 20.794 29.622 1.00 30.55 215 TRP B C 1
ATOM 1977 O O . TRP B 2 227 ? 15.818 20.150 30.551 1.00 28.12 215 TRP B O 1
ATOM 1988 N N . GLY B 2 228 ? 16.749 22.046 29.742 1.00 30.73 216 GLY B N 1
ATOM 1989 C CA . GLY B 2 228 ? 16.682 22.760 31.000 1.00 32.50 216 GLY B CA 1
ATOM 1990 C C . GLY B 2 228 ? 16.567 24.266 30.808 1.00 32.88 216 GLY B C 1
ATOM 1991 O O . GLY B 2 228 ? 16.664 24.766 29.686 1.00 33.18 216 GLY B O 1
ATOM 1992 N N . GLU B 2 229 ? 16.334 24.987 31.902 1.00 32.46 217 GLU B N 1
ATOM 1993 C CA . GLU B 2 229 ? 16.237 26.440 31.865 1.00 33.04 217 GLU B CA 1
ATOM 1994 C C . GLU B 2 229 ? 17.391 26.926 32.721 1.00 34.42 217 GLU B C 1
ATOM 1995 O O . GLU B 2 229 ? 17.215 27.297 33.883 1.00 35.56 217 GLU B O 1
ATOM 2001 N N . GLY B 2 230 ? 18.579 26.909 32.127 1.00 36.28 219 GLY B N 1
ATOM 2002 C CA . GLY B 2 230 ? 19.778 27.308 32.838 1.00 37.90 219 GLY B CA 1
ATOM 2003 C C . GLY B 2 230 ? 20.374 26.036 33.396 1.00 38.03 219 GLY B C 1
ATOM 2004 O O . GLY B 2 230 ? 19.931 24.943 33.047 1.00 38.72 219 GLY B O 1
ATOM 2005 N N . CYS B 2 231 ? 21.377 26.154 34.251 1.00 38.88 220 CYS B N 1
ATOM 2006 C CA . CYS B 2 231 ? 21.972 24.963 34.831 1.00 38.38 220 CYS B CA 1
ATOM 2007 C C . CYS B 2 231 ? 22.004 25.080 36.343 1.00 40.22 220 CYS B C 1
ATOM 2008 O O . CYS B 2 231 ? 22.673 25.953 36.896 1.00 42.84 220 CYS B O 1
ATOM 2011 N N . ALA B 2 232 ? 21.258 24.207 37.009 1.00 41.21 221 ALA B N 1
ATOM 2012 C CA . ALA B 2 232 ? 21.217 24.191 38.463 1.00 42.55 221 ALA B CA 1
ATOM 2013 C C . ALA B 2 232 ? 20.734 25.481 39.115 1.00 41.89 221 ALA B C 1
ATOM 2014 O O . ALA B 2 232 ? 21.331 25.933 40.089 1.00 41.36 221 ALA B O 1
ATOM 2016 N N . ARG B 2 233 A 19.672 26.083 38.589 1.00 41.05 221 ARG B N 1
ATOM 2017 C CA . ARG B 2 233 A 19.152 27.295 39.206 1.00 42.02 221 ARG B CA 1
ATOM 2018 C C . ARG B 2 233 A 18.155 26.871 40.264 1.00 42.58 221 ARG B C 1
ATOM 2019 O O . ARG B 2 233 A 17.432 25.891 40.081 1.00 43.96 221 ARG B O 1
ATOM 2027 N N . LYS B 2 234 ? 18.116 27.604 41.371 1.00 42.85 222 LYS B N 1
ATOM 2028 C CA . LYS B 2 234 ? 17.193 27.280 42.445 1.00 42.21 222 LYS B CA 1
ATOM 2029 C C . LYS B 2 234 ? 15.773 27.287 41.902 1.00 41.08 222 LYS B C 1
ATOM 2030 O O . LYS B 2 234 ? 15.420 28.133 41.080 1.00 40.45 222 LYS B O 1
ATOM 2036 N N . GLY B 2 235 ? 14.975 26.320 42.348 1.00 40.39 223 GLY B N 1
ATOM 2037 C CA . GLY B 2 235 ? 13.595 26.224 41.914 1.00 37.67 223 GLY B CA 1
ATOM 2038 C C . GLY B 2 235 ? 13.407 25.547 40.574 1.00 37.51 223 GLY B C 1
ATOM 2039 O O . GLY B 2 235 ? 12.314 25.080 40.265 1.00 40.46 223 GLY B O 1
ATOM 2040 N N . LYS B 2 236 ? 14.470 25.489 39.780 1.00 36.56 224 LYS B N 1
ATOM 2041 C CA . LYS B 2 236 ? 14.415 24.877 38.458 1.00 34.49 224 LYS B CA 1
ATOM 2042 C C . LYS B 2 236 ? 14.917 23.434 38.448 1.00 34.47 224 LYS B C 1
ATOM 2043 O O . LYS B 2 236 ? 15.813 23.081 39.213 1.00 37.06 224 LYS B O 1
ATOM 2049 N N . TYR B 2 237 ? 14.337 22.606 37.578 1.00 32.48 225 TYR B N 1
ATOM 2050 C CA . TYR B 2 237 ? 14.729 21.199 37.468 1.00 28.47 225 TYR B CA 1
ATOM 2051 C C . TYR B 2 237 ? 15.177 20.803 36.056 1.00 26.21 225 TYR B C 1
ATOM 2052 O O . TYR B 2 237 ? 14.831 21.463 35.080 1.00 27.40 225 TYR B O 1
ATOM 2061 N N . GLY B 2 238 ? 15.965 19.734 35.958 1.00 21.61 226 GLY B N 1
ATOM 2062 C CA . GLY B 2 238 ? 16.442 19.273 34.666 1.00 21.13 226 GLY B CA 1
ATOM 2063 C C . GLY B 2 238 ? 15.497 18.246 34.069 1.00 23.10 226 GLY B C 1
ATOM 2064 O O . GLY B 2 238 ? 14.965 17.399 34.792 1.00 21.37 226 GLY B O 1
ATOM 2065 N N . PHE B 2 239 ? 15.279 18.304 32.756 1.00 23.54 227 PHE B N 1
ATOM 2066 C CA . PHE B 2 239 ? 14.361 17.361 32.112 1.00 23.38 227 PHE B CA 1
ATOM 2067 C C . PHE B 2 239 ? 15.001 16.334 31.189 1.00 23.58 227 PHE B C 1
ATOM 2068 O O . PHE B 2 239 ? 15.934 16.631 30.439 1.00 26.32 227 PHE B O 1
ATOM 2076 N N . TYR B 2 240 ? 14.463 15.121 31.240 1.00 22.46 228 TYR B N 1
ATOM 2077 C CA . TYR B 2 240 ? 14.983 14.019 30.453 1.00 20.95 228 TYR B CA 1
ATOM 2078 C C . TYR B 2 240 ? 13.888 13.318 29.662 1.00 20.66 228 TYR B C 1
ATOM 2079 O O . TYR B 2 240 ? 12.722 13.336 30.047 1.00 22.46 228 TYR B O 1
ATOM 2088 N N . THR B 2 241 ? 14.288 12.702 28.554 1.00 21.45 229 THR B N 1
ATOM 2089 C CA . THR B 2 241 ? 13.395 11.950 27.677 1.00 18.66 229 THR B CA 1
ATOM 2090 C C . THR B 2 241 ? 13.052 10.631 28.368 1.00 19.16 229 THR B C 1
ATOM 2091 O O . THR B 2 241 ? 13.938 9.831 28.640 1.00 23.70 229 THR B O 1
ATOM 2095 N N . HIS B 2 242 ? 11.780 10.396 28.653 1.00 19.32 230 HIS B N 1
ATOM 2096 C CA . HIS B 2 242 ? 11.378 9.159 29.315 1.00 22.03 230 HIS B CA 1
ATOM 2097 C C . HIS B 2 242 ? 11.647 7.992 28.371 1.00 25.44 230 HIS B C 1
ATOM 2098 O O . HIS B 2 242 ? 10.808 7.649 27.529 1.00 28.81 230 HIS B O 1
ATOM 2105 N N . VAL B 2 243 ? 12.816 7.377 28.520 1.00 26.19 231 VAL B N 1
ATOM 2106 C CA . VAL B 2 243 ? 13.226 6.274 27.654 1.00 26.02 231 VAL B CA 1
ATOM 2107 C C . VAL B 2 243 ? 12.205 5.171 27.458 1.00 28.54 231 VAL B C 1
ATOM 2108 O O . VAL B 2 243 ? 11.667 5.007 26.355 1.00 25.70 231 VAL B O 1
ATOM 2112 N N . PHE B 2 244 ? 11.941 4.410 28.517 1.00 30.79 232 PHE B N 1
ATOM 2113 C CA . PHE B 2 244 ? 10.991 3.309 28.415 1.00 31.00 232 PHE B CA 1
ATOM 2114 C C . PHE B 2 244 ? 9.687 3.595 27.655 1.00 32.24 232 PHE B C 1
ATOM 2115 O O . PHE B 2 244 ? 9.217 2.753 26.891 1.00 31.02 232 PHE B O 1
ATOM 2123 N N . ARG B 2 245 ? 9.092 4.762 27.888 1.00 34.23 233 ARG B N 1
ATOM 2124 C CA . ARG B 2 245 ? 7.834 5.116 27.240 1.00 35.75 233 ARG B CA 1
ATOM 2125 C C . ARG B 2 245 ? 7.960 5.231 25.722 1.00 35.56 233 ARG B C 1
ATOM 2126 O O . ARG B 2 245 ? 6.960 5.284 25.011 1.00 34.92 233 ARG B O 1
ATOM 2134 N N . LEU B 2 246 ? 9.195 5.251 25.235 1.00 38.76 234 LEU B N 1
ATOM 2135 C CA . LEU B 2 246 ? 9.460 5.353 23.802 1.00 40.09 234 LEU B CA 1
ATOM 2136 C C . LEU B 2 246 ? 10.182 4.113 23.278 1.00 40.69 234 LEU B C 1
ATOM 2137 O O . LEU B 2 246 ? 10.500 4.030 22.088 1.00 39.20 234 LEU B O 1
ATOM 2142 N N . LYS B 2 247 ? 10.441 3.151 24.159 1.00 40.62 235 LYS B N 1
ATOM 2143 C CA . LYS B 2 247 ? 11.151 1.945 23.755 1.00 41.50 235 LYS B CA 1
ATOM 2144 C C . LYS B 2 247 ? 10.402 1.173 22.667 1.00 43.05 235 LYS B C 1
ATOM 2145 O O . LYS B 2 247 ? 11.002 0.425 21.895 1.00 42.85 235 LYS B O 1
ATOM 2151 N N . LYS B 2 248 ? 9.090 1.353 22.603 1.00 44.39 236 LYS B N 1
ATOM 2152 C CA . LYS B 2 248 ? 8.301 0.666 21.588 1.00 46.25 236 LYS B CA 1
ATOM 2153 C C . LYS B 2 248 ? 8.719 1.129 20.190 1.00 44.81 236 LYS B C 1
ATOM 2154 O O . LYS B 2 248 ? 8.675 0.355 19.230 1.00 46.57 236 LYS B O 1
ATOM 2160 N N . TRP B 2 249 ? 9.134 2.390 20.087 1.00 41.95 237 TRP B N 1
ATOM 2161 C CA . TRP B 2 249 ? 9.585 2.955 18.817 1.00 36.97 237 TRP B CA 1
ATOM 2162 C C . TRP B 2 249 ? 11.000 2.473 18.515 1.00 34.91 237 TRP B C 1
ATOM 2163 O O . TRP B 2 249 ? 11.313 2.073 17.394 1.00 33.39 237 TRP B O 1
ATOM 2174 N N . ILE B 2 250 ? 11.856 2.536 19.527 1.00 32.79 238 ILE B N 1
ATOM 2175 C CA . ILE B 2 250 ? 13.235 2.108 19.387 1.00 32.37 238 ILE B CA 1
ATOM 2176 C C . ILE B 2 250 ? 13.254 0.704 18.809 1.00 35.94 238 ILE B C 1
ATOM 2177 O O . ILE B 2 250 ? 13.907 0.448 17.796 1.00 38.65 238 ILE B O 1
ATOM 2182 N N . GLN B 2 251 ? 12.536 -0.204 19.463 1.00 37.52 239 GLN B N 1
ATOM 2183 C CA . GLN B 2 251 ? 12.463 -1.588 19.014 1.00 39.74 239 GLN B CA 1
ATOM 2184 C C . GLN B 2 251 ? 11.945 -1.663 17.586 1.00 40.40 239 GLN B C 1
ATOM 2185 O O . GLN B 2 251 ? 12.314 -2.554 16.831 1.00 41.06 239 GLN B O 1
ATOM 2191 N N . LYS B 2 252 ? 11.094 -0.719 17.216 1.00 41.96 240 LYS B N 1
ATOM 2192 C CA . LYS B 2 252 ? 10.543 -0.705 15.875 1.00 43.04 240 LYS B CA 1
ATOM 2193 C C . LYS B 2 252 ? 11.651 -0.498 14.846 1.00 42.94 240 LYS B C 1
ATOM 2194 O O . LYS B 2 252 ? 11.819 -1.320 13.944 1.00 44.10 240 LYS B O 1
ATOM 2200 N N . VAL B 2 253 ? 12.427 0.574 14.984 1.00 41.26 241 VAL B N 1
ATOM 2201 C CA . VAL B 2 253 ? 13.483 0.829 14.010 1.00 39.76 241 VAL B CA 1
ATOM 2202 C C . VAL B 2 253 ? 14.625 -0.170 14.076 1.00 40.20 241 VAL B C 1
ATOM 2203 O O . VAL B 2 253 ? 15.165 -0.569 13.051 1.00 39.56 241 VAL B O 1
ATOM 2207 N N . ILE B 2 254 ? 14.997 -0.578 15.279 1.00 43.06 242 ILE B N 1
ATOM 2208 C CA . ILE B 2 254 ? 16.097 -1.516 15.412 1.00 45.49 242 ILE B CA 1
ATOM 2209 C C . ILE B 2 254 ? 15.872 -2.863 14.731 1.00 48.84 242 ILE B C 1
ATOM 2210 O O . ILE B 2 254 ? 16.544 -3.169 13.740 1.00 49.71 242 ILE B O 1
ATOM 2215 N N . ASP B 2 255 ? 14.936 -3.666 15.232 1.00 50.67 243 ASP B N 1
ATOM 2216 C CA . ASP B 2 255 ? 14.719 -4.983 14.630 1.00 54.75 243 ASP B CA 1
ATOM 2217 C C . ASP B 2 255 ? 14.430 -4.941 13.130 1.00 55.77 243 ASP B C 1
ATOM 2218 O O . ASP B 2 255 ? 14.688 -5.915 12.415 1.00 56.42 243 ASP B O 1
ATOM 2223 N N . GLN B 2 256 ? 13.909 -3.817 12.648 1.00 55.77 244 GLN B N 1
ATOM 2224 C CA . GLN B 2 256 ? 13.604 -3.707 11.233 1.00 57.22 244 GLN B CA 1
ATOM 2225 C C . GLN B 2 256 ? 14.836 -3.415 10.402 1.00 58.75 244 GLN B C 1
ATOM 2226 O O . GLN B 2 256 ? 15.173 -4.169 9.491 1.00 59.13 244 GLN B O 1
ATOM 2232 N N . PHE B 2 257 ? 15.514 -2.322 10.728 1.00 61.29 245 PHE B N 1
ATOM 2233 C CA . PHE B 2 257 ? 16.693 -1.913 9.981 1.00 64.76 245 PHE B CA 1
ATOM 2234 C C . PHE B 2 257 ? 18.002 -2.567 10.414 1.00 68.08 245 PHE B C 1
ATOM 2235 O O . PHE B 2 257 ? 19.033 -1.902 10.491 1.00 68.95 245 PHE B O 1
ATOM 2243 N N . GLY B 2 258 ? 17.958 -3.873 10.675 1.00 71.99 246 GLY B N 1
ATOM 2244 C CA . GLY B 2 258 ? 19.152 -4.598 11.082 1.00 75.11 246 GLY B CA 1
ATOM 2245 C C . GLY B 2 258 ? 19.532 -4.358 12.532 1.00 78.39 246 GLY B C 1
ATOM 2246 O O . GLY B 2 258 ? 19.276 -3.283 13.072 1.00 78.27 246 GLY B O 1
ATOM 2247 N N . GLU B 2 259 ? 20.139 -5.361 13.165 1.00 81.29 247 GLU B N 1
ATOM 2248 C CA . GLU B 2 259 ? 20.560 -5.247 14.564 1.00 84.07 247 GLU B CA 1
ATOM 2249 C C . GLU B 2 259 ? 21.863 -5.996 14.854 1.00 85.49 247 GLU B C 1
ATOM 2250 O O . GLU B 2 259 ? 22.868 -5.320 15.171 1.00 86.02 247 GLU B O 1
ATOM 2257 N N . ASP C 3 1 ? 41.285 24.198 20.130 1.00 49.29 300 ASP C N 1
ATOM 2258 C CA . ASP C 3 1 ? 41.088 23.164 21.508 1.00 50.12 300 ASP C CA 1
ATOM 2259 C C . ASP C 3 1 ? 41.037 21.295 21.397 1.00 49.47 300 ASP C C 1
ATOM 2260 O O . ASP C 3 1 ? 41.686 20.445 22.244 1.00 47.77 300 ASP C O 1
ATOM 2265 N N . PHE C 3 2 ? 40.297 20.821 20.323 1.00 49.65 301 PHE C N 1
ATOM 2266 C CA . PHE C 3 2 ? 40.375 19.365 20.375 1.00 50.17 301 PHE C CA 1
ATOM 2267 C C . PHE C 3 2 ? 41.525 18.839 19.544 1.00 52.08 301 PHE C C 1
ATOM 2268 O O . PHE C 3 2 ? 41.682 19.220 18.384 1.00 52.97 301 PHE C O 1
ATOM 2276 N N . GLU C 3 3 ? 42.320 17.956 20.143 1.00 52.96 302 GLU C N 1
ATOM 2277 C CA . GLU C 3 3 ? 43.454 17.354 19.460 1.00 54.18 302 GLU C CA 1
ATOM 2278 C C . GLU C 3 3 ? 43.014 16.650 18.183 1.00 55.06 302 GLU C C 1
ATOM 2279 O O . GLU C 3 3 ? 41.990 15.966 18.159 1.00 55.01 302 GLU C O 1
ATOM 2285 N N . GLU C 3 4 ? 43.806 16.815 17.128 1.00 55.67 303 GLU C N 1
ATOM 2286 C CA . GLU C 3 4 ? 43.504 16.212 15.834 1.00 56.40 303 GLU C CA 1
ATOM 2287 C C . GLU C 3 4 ? 43.310 14.703 15.962 1.00 54.72 303 GLU C C 1
ATOM 2288 O O . GLU C 3 4 ? 44.120 14.017 16.588 1.00 55.02 303 GLU C O 1
ATOM 2294 N N . ILE C 3 5 ? 42.317 14.415 15.193 1.00 52.76 304 ILE C N 1
ATOM 2295 C CA . ILE C 3 5 ? 42.194 12.932 15.232 1.00 51.71 304 ILE C CA 1
ATOM 2296 C C . ILE C 3 5 ? 42.573 12.388 13.897 1.00 51.27 304 ILE C C 1
ATOM 2297 O O . ILE C 3 5 ? 42.623 13.107 13.003 1.00 51.98 304 ILE C O 1
ATOM 2302 N N . PRO C 3 6 ? 42.855 11.088 13.840 1.00 50.28 305 PRO C N 1
ATOM 2303 C CA . PRO C 3 6 ? 43.592 10.245 12.617 1.00 49.71 305 PRO C CA 1
ATOM 2304 C C . PRO C 3 6 ? 43.106 10.737 11.296 1.00 49.96 305 PRO C C 1
ATOM 2305 O O . PRO C 3 6 ? 42.001 11.192 11.188 1.00 49.87 305 PRO C O 1
ATOM 2309 N N . GLY C 3 7 ? 44.038 10.769 10.184 1.00 49.50 306 GLY C N 1
ATOM 2310 C CA . GLY C 3 7 ? 43.457 11.208 8.904 1.00 48.24 306 GLY C CA 1
ATOM 2311 C C . GLY C 3 7 ? 42.216 10.010 8.634 1.00 47.18 306 GLY C C 1
ATOM 2312 O O . GLY C 3 7 ? 40.921 10.476 7.971 1.00 46.51 306 GLY C O 1
ATOM 2313 N N . GLU C 3 8 ? 42.531 8.730 8.899 1.00 47.25 307 GLU C N 1
ATOM 2314 C CA . GLU C 3 8 ? 41.775 7.827 8.228 1.00 48.10 307 GLU C CA 1
ATOM 2315 C C . GLU C 3 8 ? 40.277 8.152 8.409 1.00 48.45 307 GLU C C 1
ATOM 2316 O O . GLU C 3 8 ? 39.303 7.650 7.535 1.00 50.03 307 GLU C O 1
ATOM 2338 N N . LEU C 3 10 ? 38.170 10.348 8.567 1.00 44.39 309 LEU C N 1
ATOM 2339 C CA . LEU C 3 10 ? 37.555 11.512 7.953 1.00 44.30 309 LEU C CA 1
ATOM 2340 C C . LEU C 3 10 ? 37.088 11.201 6.528 1.00 44.72 309 LEU C C 1
ATOM 2341 O O . LEU C 3 10 ? 35.855 11.173 6.319 1.00 44.01 309 LEU C O 1
#

Secondary structure (DSSP, 8-state):
--TT--TTTTTTT---SSHHHHHHHHH-/-BS-EEPPTTS-TTEEEEEETTTTEEEEEEEEEETTEEEE-GGGTEEGGGTEE--GGGEEEEES--BSSS--TTT-EEEEEEEEEE-TT-BTTTT-BT--EEEEESS-----SS--PPB---HHHHHHH--TT-EEEEEES--SS-----SB-EEEEEEB--HHHHHTT-SSPP-TTEEEE---TTTT---B--TT-TT-EEEEE-TTT--EEEEEEEEE-SSSS-TT--EEEEESGGGHHHHHHHHHHS--/-PPP-----

InterPro domains:
  IPR000001 Kringle [PF00051] (108-186)
  IPR000001 Kringle [PF00051] (213-291)
  IPR000001 Kringle [PS50070] (107-186)
  IPR000001 Kringle [PS50070] (212-291)
  IPR000001 Kringle [SM00130] (106-188)
  IPR000001 Kringle [SM00130] (211-293)
  IPR000001 Kringle [cd00108] (105-186)
  IPR000001 Kringle [cd00108] (211-292)
  IPR000294 Gamma-carboxyglutamic acid-rich (GLA) domain [PF00594] (48-88)
  IPR000294 Gamma-carboxyglutamic acid-rich (GLA) domain [PR00001] (47-60)
  IPR000294 Gamma-carboxyglutamic acid-rich (GLA) domain [PR00001] (61-74)
  IPR000294 Gamma-carboxyglutamic acid-rich (GLA) domain [PR00001] (75-89)
  IPR000294 Gamma-carboxyglutamic acid-rich (GLA) domain [PS00011] (59-84)
  IPR000294 Gamma-carboxyglutamic acid-rich (GLA) domain [PS50998] (43-89)
  IPR000294 Gamma-carboxyglutamic acid-rich (GLA) domain [SM00069] (25-88)
  IPR001254 Serine proteases, trypsin domain [PF00089] (364-613)
  IPR001254 Serine proteases, trypsin domain [PS50240] (364-618)
  IPR001254 Serine proteases, trypsin domain [SM00020] (363-613)
  IPR001254 Serine proteases, trypsin domain [cd00190] (364-616)
  IPR001314 Peptidase S1A, chymotrypsin family [PR00722] (392-407)

Sequence (289 aa):
ADCGLRPLFEKKSLEDKTERELLESYIDIVEGSDAEIGMSPWQVMLFRKSPQELLCGASLISDRWVLTAAHCLLYPPWDKNFTENDLLVRIGKHSRTRYERNIEKISMLEKIYIHPRYNWRENLDRDIALMKLKKPVAFSDYIHPVCLPDRETAASLLQAGYKGRVTGWGNLKETGQPSVLQVVNLPIVERPVCKDSTRIRITDNMFCAGYKPDEGKRGDACEGDSGGPFVMKSPFNNRWYQMGIVSWGEGCARKGKYGFYTHVFRLKKWIQKVIDQFGEDFEEIPGEL

Organism: Homo sapiens (NCBI:txid9606)

Nearest PDB structures (foldseek):
  1twx-assembly1_B  TM=1.004E+00  e=2.088E-52  Homo sapiens
  2gde-assembly1_H  TM=1.000E+00  e=1.821E-47  Homo sapiens
  4rko-assembly1_B  TM=9.980E-01  e=2.137E-47  Homo sapiens
  1vzq-assembly1_H  TM=9.997E-01  e=3.646E-47  Homo sapiens
  2od3-assembly1_B  TM=9.963E-01  e=4.762E-47  Homo sapiens